Protein AF-A0A2M7MR92-F1 (afdb_monomer)

Mean predicted aligned error: 10.58 Å

Sequence (348 aa):
MATLPLEQVRLDYLFRGSDASTADLDLYHAVLEFRLEQAAPDQVNLGHAGVLAGKDAHATPARQGCALSGAATLSLEQVLADIRQLPSLPAVVGELVKTLNNEFADIGQIAKGIAKDQSLAARALRVANSPFYGIQHEVASIHEAIVILGFRAVGSLVMAASVMGYFPLPVGIAFDLTRFWRHGIGTALCARALARASGGDAETAFTVGLLHDIGVLLLATTRPTHYAKVLAWRAANDCLLVEAEQAVLGFDHAQAGEALASRWGFPAGIARAVALHHAPGGGGDMVAVAHVANILAHALDLAGDPRARVPPLDMETWRRLGLDRATLKALLAGIEQEHENYCALLAR

Secondary structure (DSSP, 8-state):
--PPPGGG--GGGTTTTS-TTT--HHHHHHHHHHHHHHS-GGG---TTSS--S---------------TTSPPPPHHHHHHHHTTS-PPPHHHHHHHHHHH-TT--HHHHHHHHHH-HHHHHHHHHHHTSGGG--SS----HHHHHHHH-HHHHHHHHHHHHHHHH--PPTT----HHHHHHHHHHHHHHHHHHHHHTTS-HHHHHHHHHHTTHHHHHHHHH-HHHHHHHHHHHHHHT--HHHHHHHHHSS-HHHHHHHHHHHTT--HHHHHHHHHTT--TT--HHHHHHHHHHHHHHHTTTT--TT--PPPP-HHHHHHH---HHHHHHHHHHHHHHHHHHHHHH--

Structure (mmCIF, N/CA/C/O backbone):
data_AF-A0A2M7MR92-F1
#
_entry.id   AF-A0A2M7MR92-F1
#
loop_
_atom_site.group_PDB
_atom_site.id
_atom_site.type_symbol
_atom_site.label_atom_id
_atom_site.label_alt_id
_atom_site.label_comp_id
_atom_site.label_asym_id
_atom_site.label_entity_id
_atom_site.label_seq_id
_atom_site.pdbx_PDB_ins_code
_atom_site.Cartn_x
_atom_site.Cartn_y
_atom_site.Cartn_z
_atom_site.occupancy
_atom_site.B_iso_or_equiv
_atom_site.auth_seq_id
_atom_site.auth_comp_id
_atom_site.auth_asym_id
_atom_site.auth_atom_id
_atom_site.pdbx_PDB_model_num
ATOM 1 N N . MET A 1 1 ? -2.405 26.656 -3.063 1.00 28.75 1 MET A N 1
ATOM 2 C CA . MET A 1 1 ? -2.601 25.290 -3.586 1.00 28.75 1 MET A CA 1
ATOM 3 C C . MET A 1 1 ? -2.462 25.390 -5.090 1.00 28.75 1 MET A C 1
ATOM 5 O O . MET A 1 1 ? -3.200 26.162 -5.682 1.00 28.75 1 MET A O 1
ATOM 9 N N . ALA A 1 2 ? -1.438 24.772 -5.677 1.00 26.05 2 ALA A N 1
ATOM 10 C CA . ALA A 1 2 ? -1.252 24.794 -7.124 1.00 26.05 2 ALA A CA 1
ATOM 11 C C . ALA A 1 2 ? -2.242 23.797 -7.736 1.00 26.05 2 ALA A C 1
ATOM 13 O O . ALA A 1 2 ? -2.095 22.596 -7.536 1.00 26.05 2 ALA A O 1
ATOM 14 N N . THR A 1 3 ? -3.280 24.295 -8.402 1.00 33.88 3 THR A N 1
ATOM 15 C CA . THR A 1 3 ? -4.195 23.478 -9.202 1.00 33.88 3 THR A CA 1
ATOM 16 C C . THR A 1 3 ? -3.435 22.977 -10.428 1.00 33.88 3 THR A C 1
ATOM 18 O O . THR A 1 3 ? -2.878 23.775 -11.185 1.00 33.88 3 THR A O 1
ATOM 21 N N . LEU A 1 4 ? -3.348 21.655 -10.585 1.00 32.62 4 LEU A N 1
ATOM 22 C CA . LEU A 1 4 ? -2.805 21.042 -11.796 1.00 32.62 4 LEU A CA 1
ATOM 23 C C . LEU A 1 4 ? -3.795 21.314 -12.946 1.00 32.62 4 LEU A C 1
ATOM 25 O O . LEU A 1 4 ? -4.993 21.083 -12.765 1.00 32.62 4 LEU A O 1
ATOM 29 N N . PRO A 1 5 ? -3.345 21.824 -14.105 1.00 35.66 5 PRO A N 1
ATOM 30 C CA . PRO A 1 5 ? -4.230 22.083 -15.234 1.00 35.66 5 PRO A CA 1
ATOM 31 C C . PRO A 1 5 ? -4.848 20.776 -15.754 1.00 35.66 5 PRO A C 1
ATOM 33 O O . PRO A 1 5 ? -4.175 19.748 -15.827 1.00 35.66 5 PRO A O 1
ATOM 36 N N . LEU A 1 6 ? -6.122 20.824 -16.159 1.00 36.97 6 LEU A N 1
ATOM 37 C CA . LEU A 1 6 ? -6.906 19.678 -16.657 1.00 36.97 6 LEU A CA 1
ATOM 38 C C . LEU A 1 6 ? -6.255 18.911 -17.818 1.00 36.97 6 LEU A C 1
ATOM 40 O O . LEU A 1 6 ? -6.512 17.722 -17.976 1.00 36.97 6 LEU A O 1
ATOM 44 N N . GLU A 1 7 ? -5.372 19.554 -18.585 1.00 38.56 7 GLU A N 1
ATOM 45 C CA . GLU A 1 7 ? -4.572 18.919 -19.643 1.00 38.56 7 GLU A CA 1
ATOM 46 C C . GLU A 1 7 ? -3.587 17.848 -19.110 1.00 38.56 7 GLU A C 1
ATOM 48 O O . GLU A 1 7 ? -2.974 17.129 -19.895 1.00 38.56 7 GLU A O 1
ATOM 53 N N . GLN A 1 8 ? -3.423 17.713 -17.786 1.00 41.31 8 GLN A N 1
ATOM 54 C CA . GLN A 1 8 ? -2.547 16.721 -17.148 1.00 41.31 8 GLN A CA 1
ATOM 55 C C . GLN A 1 8 ? -3.269 15.497 -16.578 1.00 41.31 8 GLN A C 1
ATOM 57 O O . GLN A 1 8 ? -2.591 14.551 -16.165 1.00 41.31 8 GLN A O 1
ATOM 62 N N . VAL A 1 9 ? -4.606 15.459 -16.558 1.00 44.69 9 VAL A N 1
ATOM 63 C CA . VAL A 1 9 ? -5.296 14.247 -16.103 1.00 44.69 9 VAL A CA 1
ATOM 64 C C . VAL A 1 9 ? -5.145 13.193 -17.196 1.00 44.69 9 VAL A C 1
ATOM 66 O O . VAL A 1 9 ? -5.793 13.267 -18.234 1.00 44.69 9 VAL A O 1
ATOM 69 N N . ARG A 1 10 ? -4.264 12.209 -16.974 1.00 54.38 10 ARG A N 1
ATOM 70 C CA . ARG A 1 10 ? -3.909 11.135 -17.927 1.00 54.38 10 ARG A CA 1
ATOM 71 C C . ARG A 1 10 ? -5.026 10.101 -18.124 1.00 54.38 10 ARG A C 1
ATOM 73 O O . ARG A 1 10 ? -4.761 8.903 -18.233 1.00 54.38 10 ARG A O 1
ATOM 80 N N . LEU A 1 11 ? -6.277 10.555 -18.155 1.00 49.88 11 LEU A N 1
ATOM 81 C CA . LEU A 1 11 ? -7.468 9.724 -18.314 1.00 49.88 11 LEU A CA 1
ATOM 82 C C . LEU A 1 11 ? -7.527 9.082 -19.699 1.00 49.88 11 LEU A C 1
ATOM 84 O O . LEU A 1 11 ? -8.130 8.024 -19.840 1.00 49.88 11 LEU A O 1
ATOM 88 N N . ASP A 1 12 ? -6.831 9.650 -20.686 1.00 46.28 12 ASP A N 1
ATOM 89 C CA . ASP A 1 12 ? -6.656 9.098 -22.035 1.00 46.28 12 ASP A CA 1
ATOM 90 C C . ASP A 1 12 ? -6.104 7.656 -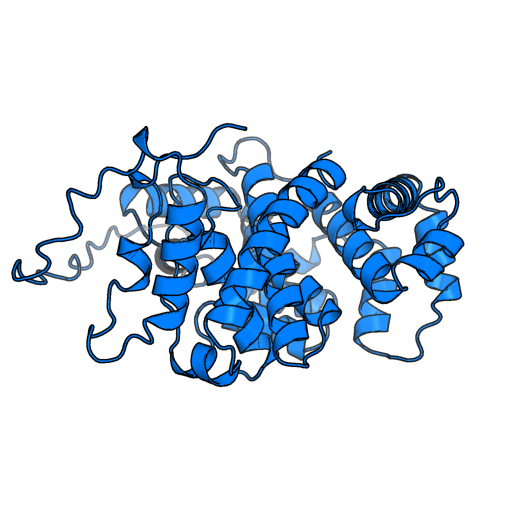22.012 1.00 46.28 12 ASP A C 1
ATOM 92 O O . ASP A 1 12 ? -6.263 6.903 -22.974 1.00 46.28 12 ASP A O 1
ATOM 96 N N . TYR A 1 13 ? -5.445 7.263 -20.913 1.00 47.06 13 TYR A N 1
ATOM 97 C CA . TYR A 1 13 ? -4.852 5.940 -20.722 1.00 47.06 13 TYR A CA 1
ATOM 98 C C . TYR A 1 13 ? -5.744 4.939 -19.983 1.00 47.06 13 TYR A C 1
ATOM 100 O O . TYR A 1 13 ? -5.454 3.749 -20.081 1.00 47.06 13 TYR A O 1
ATOM 108 N N . LEU A 1 14 ? -6.834 5.368 -19.325 1.00 49.31 14 LEU A N 1
ATOM 109 C CA . LEU A 1 14 ? -7.770 4.456 -18.638 1.00 49.31 14 LEU A CA 1
ATOM 110 C C . LEU A 1 14 ? -8.327 3.369 -19.577 1.00 49.31 14 LEU A C 1
ATOM 112 O O . LEU A 1 14 ? -8.723 2.308 -19.104 1.00 49.31 14 LEU A O 1
ATOM 116 N N . PHE A 1 15 ? -8.319 3.610 -20.896 1.00 46.44 15 PHE A N 1
ATOM 117 C CA . PHE A 1 15 ? -8.944 2.739 -21.894 1.00 46.44 15 PHE A CA 1
ATOM 118 C C . PHE A 1 15 ? -8.078 2.401 -23.116 1.00 46.44 15 PHE A C 1
ATOM 120 O O . PHE A 1 15 ? -8.618 2.017 -24.157 1.00 46.44 15 PHE A O 1
ATOM 127 N N . ARG A 1 16 ? -6.739 2.484 -23.051 1.00 43.19 16 ARG A N 1
ATOM 128 C CA . ARG A 1 16 ? -5.925 1.887 -24.131 1.00 43.19 16 ARG A CA 1
ATOM 129 C C . ARG A 1 16 ? -6.088 0.359 -24.108 1.00 43.19 16 ARG A C 1
ATOM 131 O O . ARG A 1 16 ? -5.345 -0.327 -23.420 1.00 43.19 16 ARG A O 1
ATOM 138 N N . GLY A 1 17 ? -7.048 -0.160 -24.879 1.00 40.66 17 GLY A N 1
ATOM 139 C CA . GLY A 1 17 ? -7.258 -1.596 -25.110 1.00 40.66 17 GLY A CA 1
ATOM 140 C C . GLY A 1 17 ? -8.649 -2.147 -24.774 1.00 40.66 17 GLY A C 1
ATOM 141 O O . GLY A 1 17 ? -8.888 -3.322 -25.033 1.00 40.66 17 GLY A O 1
ATOM 142 N N . SER A 1 18 ? -9.571 -1.343 -24.239 1.00 39.84 18 SER A N 1
ATOM 143 C CA . SER A 1 18 ? -10.965 -1.757 -24.012 1.00 39.84 18 SER A CA 1
ATOM 144 C C . SER A 1 18 ? -11.869 -1.239 -25.128 1.00 39.84 18 SER A C 1
ATOM 146 O O . SER A 1 18 ? -11.870 -0.037 -25.403 1.00 39.84 18 SER A O 1
ATOM 148 N N . ASP A 1 19 ? -12.678 -2.107 -25.737 1.00 38.25 19 ASP A N 1
ATOM 149 C CA . ASP A 1 19 ? -13.728 -1.667 -26.656 1.00 38.25 19 ASP A CA 1
ATOM 150 C C . ASP A 1 19 ? -14.646 -0.662 -25.943 1.00 38.25 19 ASP A C 1
ATOM 152 O O . ASP A 1 19 ? -15.250 -0.971 -24.910 1.00 38.25 19 ASP A O 1
ATOM 156 N N . ALA A 1 20 ? -14.769 0.543 -26.507 1.00 38.16 20 ALA A N 1
ATOM 157 C CA . ALA A 1 20 ? -15.550 1.658 -25.960 1.00 38.16 20 ALA A CA 1
ATOM 158 C C . ALA A 1 20 ? -17.040 1.323 -25.722 1.00 38.16 20 ALA A C 1
ATOM 160 O O . ALA A 1 20 ? -17.738 2.064 -25.039 1.00 38.16 20 ALA A O 1
ATOM 161 N N . SER A 1 21 ? -17.531 0.194 -26.243 1.00 40.31 21 SER A N 1
ATOM 162 C CA . SER A 1 21 ? -18.875 -0.340 -26.000 1.00 40.31 21 SER A CA 1
ATOM 163 C C . SER A 1 21 ? -19.021 -1.144 -24.697 1.00 40.31 21 SER A C 1
ATOM 165 O O . SER A 1 21 ? -20.121 -1.602 -24.399 1.00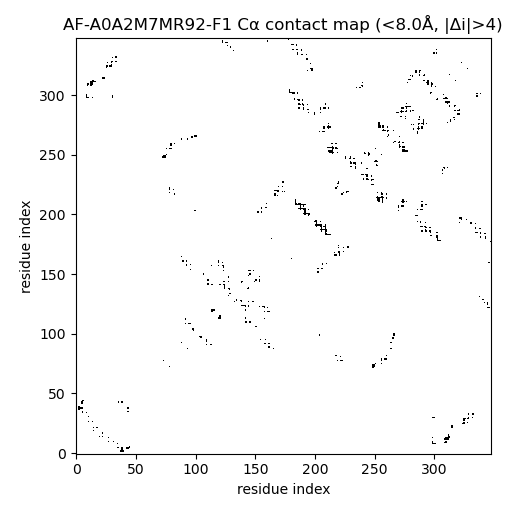 40.31 21 SER A O 1
ATOM 167 N N . THR A 1 22 ? -17.935 -1.363 -23.943 1.00 41.09 22 THR A N 1
ATOM 168 C CA . THR A 1 22 ? -17.907 -2.192 -22.714 1.00 41.09 22 THR A CA 1
ATOM 169 C C . THR A 1 22 ? -17.346 -1.484 -21.479 1.00 41.09 22 THR A C 1
ATOM 171 O O . THR A 1 22 ? -17.416 -2.041 -20.378 1.00 41.09 22 THR A O 1
ATOM 174 N N . ALA A 1 23 ? -16.827 -0.265 -21.649 1.00 48.56 23 ALA A N 1
ATOM 175 C CA . ALA A 1 23 ? -16.376 0.582 -20.557 1.00 48.56 23 ALA A CA 1
ATOM 176 C C . ALA A 1 23 ? -17.569 0.950 -19.669 1.00 48.56 23 ALA A C 1
ATOM 178 O O . ALA A 1 23 ? -18.543 1.543 -20.132 1.00 48.56 23 ALA A O 1
ATOM 179 N N . ASP A 1 24 ? -17.493 0.601 -18.388 1.00 55.06 24 ASP A N 1
ATOM 180 C CA . ASP A 1 24 ? -18.367 1.214 -17.397 1.00 55.06 24 ASP A CA 1
ATOM 181 C C . ASP A 1 24 ? -17.860 2.643 -17.209 1.00 55.06 24 ASP A C 1
ATOM 183 O O . ASP A 1 24 ? -16.836 2.897 -16.568 1.00 55.06 24 ASP A O 1
ATOM 187 N N . LEU A 1 25 ? -18.522 3.568 -17.899 1.00 60.81 25 LEU A N 1
ATOM 188 C CA . LEU A 1 25 ? -18.154 4.976 -17.943 1.00 60.81 25 LEU A CA 1
ATOM 189 C C . LEU A 1 25 ? -18.276 5.645 -16.564 1.00 60.81 25 LEU A C 1
ATOM 191 O O . LEU A 1 25 ? -17.838 6.781 -16.419 1.00 60.81 25 LEU A O 1
ATOM 195 N N . ASP A 1 26 ? -18.827 4.972 -15.551 1.00 64.19 26 ASP A N 1
ATOM 196 C CA . ASP A 1 26 ? -19.055 5.540 -14.224 1.00 64.19 26 ASP A CA 1
ATOM 197 C C . ASP A 1 26 ? -17.765 5.873 -13.466 1.00 64.19 26 ASP A C 1
ATOM 199 O O . ASP A 1 26 ? -17.672 6.973 -12.920 1.00 64.19 26 ASP A O 1
ATOM 203 N N . LEU A 1 27 ? -16.742 5.005 -13.480 1.00 67.38 27 LEU A N 1
ATOM 204 C CA . LEU A 1 27 ? -15.440 5.317 -12.861 1.00 67.38 27 LEU A CA 1
ATOM 205 C C . LEU A 1 27 ? -14.778 6.504 -13.572 1.00 67.38 27 LEU A C 1
ATOM 207 O O . LEU A 1 27 ? -14.326 7.451 -12.930 1.00 67.38 27 LEU A O 1
ATOM 211 N N . TYR A 1 28 ? -14.756 6.462 -14.907 1.00 66.56 28 TYR A N 1
ATOM 212 C CA . TYR A 1 28 ? -14.179 7.519 -15.735 1.00 66.56 28 TYR A CA 1
ATOM 213 C C . TYR A 1 28 ? -14.885 8.851 -15.509 1.00 66.56 28 TYR A C 1
ATOM 215 O O . TYR A 1 28 ? -14.231 9.847 -15.222 1.00 66.56 28 TYR A O 1
ATOM 223 N N . HIS A 1 29 ? -16.214 8.874 -15.605 1.00 66.38 29 HIS A N 1
ATOM 224 C CA . HIS A 1 29 ? -16.983 10.089 -15.417 1.00 66.38 29 HIS A CA 1
ATOM 225 C C . HIS A 1 29 ? -16.884 10.603 -13.987 1.00 66.38 29 HIS A C 1
ATOM 227 O O . HIS A 1 29 ? -16.797 11.812 -13.822 1.00 66.38 29 HIS A O 1
ATOM 233 N N . ALA A 1 30 ? -16.840 9.739 -12.969 1.00 69.81 30 ALA A N 1
ATOM 234 C CA . ALA A 1 30 ? -16.639 10.194 -11.597 1.00 69.81 30 ALA A CA 1
ATOM 235 C C . ALA A 1 30 ? -15.287 10.894 -11.432 1.00 69.81 30 ALA A C 1
ATOM 237 O O . ALA A 1 30 ? -15.240 11.989 -10.880 1.00 69.81 30 ALA A O 1
ATOM 238 N N . VAL A 1 31 ? -14.199 10.293 -11.930 1.00 70.88 31 VAL A N 1
ATOM 239 C CA . VAL A 1 31 ? -12.853 10.880 -11.834 1.00 70.88 31 VAL A CA 1
ATOM 240 C C . VAL A 1 31 ? -12.745 12.142 -12.693 1.00 70.88 31 VAL A C 1
ATOM 242 O O . VAL A 1 31 ? -12.213 13.149 -12.230 1.00 70.88 31 VAL A O 1
ATOM 245 N N . LEU A 1 32 ? -13.275 12.120 -13.918 1.00 68.00 32 LEU A N 1
ATOM 246 C CA . LEU A 1 32 ? -13.275 13.268 -14.822 1.00 68.00 32 LEU A CA 1
ATOM 247 C C . LEU A 1 32 ? -14.085 14.431 -14.245 1.00 68.00 32 LEU A C 1
ATOM 249 O O . LEU A 1 32 ? -13.582 15.546 -14.200 1.00 68.00 32 LEU A O 1
ATOM 253 N N . GLU A 1 33 ? -15.317 14.196 -13.794 1.00 69.50 33 GLU A N 1
ATOM 254 C CA . GLU A 1 33 ? -16.142 15.241 -13.182 1.00 69.50 33 GLU A CA 1
ATOM 255 C C . GLU A 1 33 ? -15.510 15.790 -11.922 1.00 69.50 33 GLU A C 1
ATOM 257 O O . GLU A 1 33 ? -15.460 17.002 -11.752 1.00 69.50 33 GLU A O 1
ATOM 262 N N . PHE A 1 34 ? -14.996 14.910 -11.064 1.00 75.00 34 PHE A N 1
ATOM 263 C CA . PHE A 1 34 ? -14.279 15.328 -9.874 1.00 75.00 34 PHE A CA 1
ATOM 264 C C . PHE A 1 34 ? -13.115 16.260 -10.237 1.00 75.00 34 PHE A C 1
ATOM 266 O O . PHE A 1 34 ? -12.964 17.323 -9.644 1.00 75.00 34 PHE A O 1
ATOM 273 N N . ARG A 1 35 ? -12.337 15.928 -11.273 1.00 70.88 35 ARG A N 1
ATOM 274 C CA . ARG A 1 35 ? -11.244 16.779 -11.763 1.00 70.88 35 ARG A CA 1
ATOM 275 C C . ARG A 1 35 ? -11.726 18.090 -12.378 1.00 70.88 35 ARG A C 1
ATOM 277 O O . ARG A 1 35 ? -11.119 19.125 -12.121 1.00 70.88 35 ARG A O 1
ATOM 284 N N . LEU A 1 36 ? -12.802 18.058 -13.162 1.00 65.38 36 LEU A N 1
ATOM 285 C CA . LEU A 1 36 ? -13.406 19.248 -13.766 1.00 65.38 36 LEU A CA 1
ATOM 286 C C . LEU A 1 36 ? -13.932 20.218 -12.700 1.00 65.38 36 LEU A C 1
ATOM 288 O O . LEU A 1 36 ? -13.768 21.422 -12.851 1.00 65.38 36 LEU A O 1
ATOM 292 N N . GLU A 1 37 ? -14.513 19.711 -11.613 1.00 71.12 37 GLU A N 1
ATOM 293 C CA . GLU A 1 37 ? -15.014 20.528 -10.500 1.00 71.12 37 GLU A CA 1
ATOM 294 C C . GLU A 1 37 ? -13.903 21.179 -9.672 1.00 71.12 37 GLU A C 1
ATOM 296 O O . GLU A 1 37 ? -14.110 22.248 -9.103 1.00 71.12 37 GLU A O 1
ATOM 301 N N . GLN A 1 38 ? -12.728 20.551 -9.606 1.00 65.69 38 GLN A N 1
ATOM 302 C CA . GLN A 1 38 ? -11.558 21.091 -8.906 1.00 65.69 38 GLN A CA 1
ATOM 303 C C . GLN A 1 38 ? -10.747 22.077 -9.765 1.00 65.69 38 GLN A C 1
ATOM 305 O O . GLN A 1 38 ? -9.863 22.767 -9.251 1.00 65.69 38 GLN A O 1
ATOM 310 N N . ALA A 1 39 ? -11.016 22.155 -11.070 1.00 56.31 39 ALA A N 1
ATOM 311 C CA . ALA A 1 39 ? -10.322 23.065 -11.966 1.00 56.31 39 ALA A CA 1
ATOM 312 C C . ALA A 1 39 ? -10.909 24.482 -11.897 1.00 56.31 39 ALA A C 1
ATOM 314 O O . ALA A 1 39 ? -12.123 24.678 -11.940 1.00 56.31 39 ALA A O 1
ATOM 315 N N . ALA A 1 40 ? -10.041 25.497 -11.842 1.00 46.88 40 ALA A N 1
ATOM 316 C CA . ALA A 1 40 ? -10.469 26.883 -12.007 1.00 46.88 40 ALA A CA 1
ATOM 317 C C . ALA A 1 40 ? -11.099 27.076 -13.410 1.00 46.88 40 ALA A C 1
ATOM 319 O O . ALA A 1 40 ? -10.581 26.496 -14.371 1.00 46.88 40 ALA A O 1
ATOM 320 N N . PRO A 1 41 ? -12.176 27.877 -13.572 1.00 44.41 41 PRO A N 1
ATOM 321 C CA . PRO A 1 41 ? -12.907 28.036 -14.843 1.00 44.41 41 PRO A CA 1
ATOM 322 C C . PRO A 1 41 ? -12.025 28.417 -16.047 1.00 44.41 41 PRO A C 1
ATOM 324 O O . PRO A 1 41 ? -12.334 28.106 -17.192 1.00 44.41 41 PRO A O 1
ATOM 327 N N . ASP A 1 42 ? -10.914 29.082 -15.768 1.00 42.19 42 ASP A N 1
ATOM 328 C CA . ASP A 1 42 ? -9.896 29.615 -16.668 1.00 42.19 42 ASP A CA 1
ATOM 329 C C . ASP A 1 42 ? -8.782 28.608 -17.029 1.00 42.19 42 ASP A C 1
ATOM 331 O O . ASP A 1 42 ? -7.956 28.891 -17.895 1.00 42.19 42 ASP A O 1
ATOM 335 N N . GLN A 1 43 ? -8.787 27.408 -16.433 1.00 37.66 43 GLN A N 1
ATOM 336 C CA . GLN A 1 43 ? -7.886 26.291 -16.764 1.00 37.66 43 GLN A CA 1
ATOM 337 C C . GLN A 1 43 ? -8.583 25.128 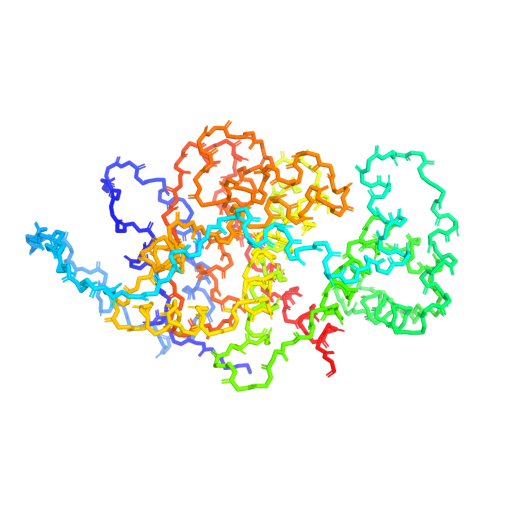-17.493 1.00 37.66 43 GLN A C 1
ATOM 339 O O . GLN A 1 43 ? -7.944 24.123 -17.811 1.00 37.66 43 GLN A O 1
ATOM 344 N N . VAL A 1 44 ? -9.884 25.253 -17.779 1.00 35.56 44 VAL A N 1
ATOM 345 C CA . VAL A 1 44 ? -10.665 24.247 -18.510 1.00 35.56 44 VAL A CA 1
ATOM 346 C C . VAL A 1 44 ? -10.583 24.518 -20.017 1.00 35.56 44 VAL A C 1
ATOM 348 O O . VAL A 1 44 ? -11.456 25.155 -20.604 1.00 35.56 44 VAL A O 1
ATOM 351 N N . ASN A 1 45 ? -9.542 24.017 -20.682 1.00 34.94 45 ASN A N 1
ATOM 352 C CA . ASN A 1 45 ? -9.525 23.959 -22.144 1.00 34.94 45 ASN A CA 1
ATOM 353 C C . ASN A 1 45 ? -10.250 22.684 -22.612 1.00 34.94 45 ASN A C 1
ATOM 355 O O . ASN A 1 45 ? -9.657 21.616 -22.716 1.00 34.94 45 ASN A O 1
ATOM 359 N N . LEU A 1 46 ? -11.557 22.782 -22.886 1.00 37.78 46 LEU A N 1
ATOM 360 C CA . LEU A 1 46 ? -12.372 21.670 -23.416 1.00 37.78 46 LEU A CA 1
ATOM 361 C C . LEU A 1 46 ? -12.042 21.307 -24.878 1.00 37.78 46 LEU A C 1
ATOM 363 O O . LEU A 1 46 ? -12.637 20.384 -25.446 1.00 37.78 46 LEU A O 1
ATOM 367 N N . GLY A 1 47 ? -11.111 22.019 -25.515 1.00 29.36 47 GLY A N 1
ATOM 368 C CA . GLY A 1 47 ? -10.641 21.702 -26.853 1.00 29.36 47 GLY A CA 1
ATOM 369 C C . GLY A 1 47 ? -9.765 20.457 -26.830 1.00 29.36 47 GLY A C 1
ATOM 370 O O . GLY A 1 47 ? -8.559 20.615 -26.775 1.00 29.36 47 GLY A O 1
ATOM 371 N N . HIS A 1 48 ? -10.392 19.275 -26.806 1.00 32.38 48 HIS A N 1
ATOM 372 C CA . HIS A 1 48 ? -9.980 17.958 -27.345 1.00 32.38 48 HIS A CA 1
ATOM 373 C C . HIS A 1 48 ? -10.957 16.831 -26.918 1.00 32.38 48 HIS A C 1
ATOM 375 O O . HIS A 1 48 ? -10.714 15.663 -27.206 1.00 32.38 48 HIS A O 1
ATOM 381 N N . ALA A 1 49 ? -12.128 17.146 -26.341 1.00 31.19 49 ALA A N 1
ATOM 382 C CA . ALA A 1 49 ? -13.211 16.171 -26.127 1.00 31.19 49 ALA A CA 1
ATOM 383 C C . ALA A 1 49 ? -13.930 15.729 -27.430 1.00 31.19 49 ALA A C 1
ATOM 385 O O . ALA A 1 49 ? -15.004 15.132 -27.390 1.00 31.19 49 ALA A O 1
ATOM 386 N N . GLY A 1 50 ? -13.357 16.019 -28.601 1.00 32.16 50 GLY A N 1
ATOM 387 C CA . GLY A 1 50 ? -13.912 15.680 -29.904 1.00 32.16 50 GLY A CA 1
ATOM 388 C C . GLY A 1 50 ? -12.852 15.070 -30.812 1.00 32.16 50 GLY A C 1
ATOM 389 O O . GLY A 1 50 ? -11.805 15.669 -31.033 1.00 32.16 50 GLY A O 1
ATOM 390 N N . VAL A 1 51 ? -13.208 13.925 -31.401 1.00 31.19 51 VAL A N 1
ATOM 391 C CA . VAL A 1 51 ? -12.483 13.137 -32.415 1.00 31.19 51 VAL A CA 1
ATOM 392 C C . VAL A 1 51 ? -11.517 12.078 -31.860 1.00 31.19 51 VAL A C 1
ATOM 394 O O . VAL A 1 51 ? -10.305 12.145 -32.024 1.00 31.19 51 VAL A O 1
ATOM 397 N N . LEU A 1 52 ? -12.096 10.994 -31.336 1.00 31.09 52 LEU A N 1
ATOM 398 C CA . LEU A 1 52 ? -11.554 9.642 -31.524 1.00 31.09 52 LEU A CA 1
ATOM 399 C C . LEU A 1 52 ? -12.464 8.878 -32.493 1.00 31.09 52 LEU A C 1
ATOM 401 O O . LEU A 1 52 ? -13.133 7.913 -32.144 1.00 31.09 52 LEU A O 1
ATOM 405 N N . ALA A 1 53 ? -12.511 9.356 -33.733 1.00 29.48 53 ALA A N 1
ATOM 406 C CA . ALA A 1 53 ? -12.975 8.572 -34.865 1.00 29.48 53 ALA A CA 1
ATOM 407 C C . ALA A 1 53 ? -11.832 8.532 -35.881 1.00 29.48 53 ALA A C 1
ATOM 409 O O . ALA A 1 53 ? -11.523 9.539 -36.511 1.00 29.48 53 ALA A O 1
ATOM 410 N N . GLY A 1 54 ? -11.202 7.364 -36.000 1.00 33.88 54 GLY A N 1
ATOM 411 C CA . GLY A 1 54 ? -10.274 7.042 -37.079 1.00 33.88 54 GLY A CA 1
ATOM 412 C C . GLY A 1 54 ? -8.876 7.640 -36.936 1.00 33.88 54 GLY A C 1
ATOM 413 O O . GLY A 1 54 ? -8.607 8.740 -37.406 1.00 33.88 54 GLY A O 1
ATOM 414 N N . LYS A 1 55 ? -7.959 6.844 -36.384 1.00 28.75 55 LYS A N 1
ATOM 415 C CA . LYS A 1 55 ? -6.618 6.651 -36.949 1.00 28.75 55 LYS A CA 1
ATOM 416 C C . LYS A 1 55 ? -6.084 5.324 -36.431 1.00 28.75 55 LYS A C 1
ATOM 418 O O . LYS A 1 55 ? -5.770 5.181 -35.256 1.00 28.75 55 LYS A O 1
ATOM 423 N N . ASP A 1 56 ? -6.135 4.369 -37.344 1.00 27.45 56 ASP A N 1
ATOM 424 C CA . ASP A 1 56 ? -5.593 3.019 -37.349 1.00 27.45 56 ASP A CA 1
ATOM 425 C C . ASP A 1 56 ? -4.743 2.629 -36.137 1.00 27.45 56 ASP A C 1
ATOM 427 O O . ASP A 1 56 ? -3.655 3.155 -35.891 1.00 27.45 56 ASP A O 1
ATOM 431 N N . ALA A 1 57 ? -5.241 1.612 -35.433 1.00 33.81 57 ALA A N 1
ATOM 432 C CA . ALA A 1 57 ? -4.466 0.753 -34.559 1.00 33.81 57 ALA A CA 1
ATOM 433 C C . ALA A 1 57 ? -3.358 0.076 -35.381 1.00 33.81 57 ALA A C 1
ATOM 435 O O . ALA A 1 57 ? -3.505 -1.046 -35.866 1.00 33.81 57 ALA A O 1
ATOM 436 N N . HIS A 1 58 ? -2.240 0.771 -35.571 1.00 29.80 58 HIS A N 1
ATOM 437 C CA . HIS A 1 58 ? -1.061 0.193 -36.185 1.00 29.80 58 HIS A CA 1
ATOM 438 C C . HIS A 1 58 ? -0.065 -0.256 -35.122 1.00 29.80 58 HIS A C 1
ATOM 440 O O . HIS A 1 58 ? 0.634 0.540 -34.507 1.00 29.80 58 HIS A O 1
ATOM 446 N N . ALA A 1 59 ? -0.014 -1.585 -35.020 1.00 27.05 59 ALA A N 1
ATOM 447 C CA . ALA A 1 59 ? 1.116 -2.416 -34.644 1.00 27.05 59 ALA A CA 1
ATOM 448 C C . ALA A 1 59 ? 1.645 -2.269 -33.211 1.00 27.05 59 ALA A C 1
ATOM 450 O O . ALA A 1 59 ? 2.327 -1.317 -32.844 1.00 27.05 59 ALA A O 1
ATOM 451 N N . THR A 1 60 ? 1.462 -3.351 -32.450 1.00 29.06 60 THR A N 1
ATOM 452 C CA . THR A 1 60 ? 2.454 -3.828 -31.483 1.00 29.06 60 THR A CA 1
ATOM 453 C C . THR A 1 60 ? 3.850 -3.586 -32.068 1.00 29.06 60 THR A C 1
ATOM 455 O O . THR A 1 60 ? 4.114 -4.097 -33.165 1.00 29.06 60 THR A O 1
ATOM 458 N N . PRO A 1 61 ? 4.746 -2.816 -31.423 1.00 30.14 61 PRO A N 1
ATOM 459 C CA . PRO A 1 61 ? 6.102 -2.723 -31.923 1.00 30.14 61 PRO A CA 1
ATOM 460 C C . PRO A 1 61 ? 6.657 -4.145 -31.932 1.00 30.14 61 PRO A C 1
ATOM 462 O O . PRO A 1 61 ? 6.626 -4.859 -30.926 1.00 30.14 61 PRO A O 1
ATOM 465 N N . ALA A 1 62 ? 7.066 -4.584 -33.123 1.00 29.58 62 ALA A N 1
ATOM 466 C CA . ALA A 1 62 ? 7.726 -5.856 -33.322 1.00 29.58 62 ALA A CA 1
ATOM 467 C C . ALA A 1 62 ? 8.811 -6.007 -32.255 1.00 29.58 62 ALA A C 1
ATOM 469 O O . ALA A 1 62 ? 9.537 -5.049 -31.985 1.00 29.58 62 ALA A O 1
ATOM 470 N N . ARG A 1 63 ? 8.904 -7.206 -31.669 1.00 38.69 63 ARG A N 1
ATOM 471 C CA . ARG A 1 63 ? 9.983 -7.629 -30.773 1.00 38.69 63 ARG A CA 1
ATOM 472 C C . ARG A 1 63 ? 11.329 -7.266 -31.407 1.00 38.69 63 ARG A C 1
ATOM 474 O O . ARG A 1 63 ? 11.900 -8.061 -32.149 1.00 38.69 63 ARG A O 1
ATOM 481 N N . GLN A 1 64 ? 11.845 -6.073 -31.135 1.00 35.66 64 GLN A N 1
ATOM 482 C CA . GLN A 1 64 ? 13.236 -5.769 -31.394 1.00 35.66 64 GLN A CA 1
ATOM 483 C C . GLN A 1 64 ? 13.992 -6.471 -30.283 1.00 35.66 64 GLN A C 1
ATOM 485 O O . GLN A 1 64 ? 14.080 -5.995 -29.154 1.00 35.66 64 GLN A O 1
ATOM 490 N N . GLY A 1 65 ? 14.460 -7.674 -30.613 1.00 35.41 65 GLY A N 1
ATOM 491 C CA . GLY A 1 65 ? 15.416 -8.410 -29.815 1.00 35.41 65 GLY A CA 1
ATOM 492 C C . GLY A 1 65 ? 16.687 -7.586 -29.682 1.00 35.41 65 GLY A C 1
ATOM 493 O O . GLY A 1 65 ? 17.638 -7.773 -30.432 1.00 35.41 65 GLY A O 1
ATOM 494 N N . CYS A 1 66 ? 16.717 -6.690 -28.700 1.00 34.84 66 CYS A N 1
ATOM 495 C CA . CYS A 1 66 ? 17.962 -6.338 -28.053 1.00 34.84 66 CYS A CA 1
ATOM 496 C C . CYS A 1 66 ? 18.344 -7.573 -27.239 1.00 34.84 66 CYS A C 1
ATOM 498 O O . CYS A 1 66 ? 17.917 -7.751 -26.099 1.00 34.84 66 CYS A O 1
ATOM 500 N N . ALA A 1 67 ? 19.061 -8.497 -27.878 1.00 33.81 67 ALA A N 1
ATOM 501 C CA . ALA A 1 67 ? 19.692 -9.590 -27.172 1.00 33.81 67 ALA A CA 1
ATOM 502 C C . ALA A 1 67 ? 20.658 -8.963 -26.163 1.00 33.81 67 ALA A C 1
ATOM 504 O O . ALA A 1 67 ? 21.762 -8.549 -26.519 1.00 33.81 67 ALA A O 1
ATOM 505 N N . LEU A 1 68 ? 20.243 -8.893 -24.896 1.00 43.72 68 LEU A N 1
ATOM 506 C CA . LEU A 1 68 ? 21.142 -8.729 -23.759 1.00 43.72 68 LEU A CA 1
ATOM 507 C C . LEU A 1 68 ? 21.969 -10.019 -23.645 1.00 43.72 68 LEU A C 1
ATOM 509 O O . LEU A 1 68 ? 21.786 -10.843 -22.756 1.00 43.72 68 LEU A O 1
ATOM 513 N N . SER A 1 69 ? 22.848 -10.226 -24.622 1.00 36.53 69 SER A N 1
ATOM 514 C CA . SER A 1 69 ? 23.791 -11.327 -24.684 1.00 36.53 69 SER A CA 1
ATOM 515 C C . SER A 1 69 ? 24.836 -11.121 -23.590 1.00 36.53 69 SER A C 1
ATOM 517 O O . SER A 1 69 ? 25.717 -10.275 -23.730 1.00 36.53 69 SER A O 1
ATOM 519 N N . GLY A 1 70 ? 24.740 -11.903 -22.511 1.00 37.03 70 GLY A N 1
ATOM 520 C CA . GLY A 1 70 ? 25.873 -12.183 -21.621 1.00 37.03 70 GLY A CA 1
ATOM 521 C C . GLY A 1 70 ? 25.678 -11.953 -20.120 1.00 37.03 70 GLY A C 1
ATOM 522 O O . GLY A 1 70 ? 26.589 -12.273 -19.363 1.00 37.03 70 GLY A O 1
ATOM 523 N N . ALA A 1 71 ? 24.535 -11.445 -19.650 1.00 47.19 71 ALA A N 1
ATOM 524 C CA . ALA A 1 71 ? 24.249 -11.384 -18.212 1.00 47.19 71 ALA A CA 1
ATOM 525 C C . ALA A 1 71 ? 23.403 -12.595 -17.804 1.00 47.19 71 ALA A C 1
ATOM 527 O O . ALA A 1 71 ? 22.401 -12.879 -18.456 1.00 47.19 71 ALA A O 1
ATOM 528 N N . ALA A 1 72 ? 23.799 -13.310 -16.745 1.00 55.22 72 ALA A N 1
ATOM 529 C CA . ALA A 1 72 ? 22.970 -14.363 -16.163 1.00 55.22 72 ALA A CA 1
ATOM 530 C C . ALA A 1 72 ? 21.560 -13.810 -15.900 1.00 55.22 72 ALA A C 1
ATOM 532 O O . ALA A 1 72 ? 21.421 -12.783 -15.234 1.00 55.22 72 ALA A O 1
ATOM 533 N N . THR A 1 73 ? 20.537 -14.453 -16.464 1.00 64.38 73 THR A N 1
ATOM 534 C CA . THR A 1 73 ? 19.137 -14.069 -16.270 1.00 64.38 73 THR A CA 1
ATOM 535 C C . THR A 1 73 ? 18.827 -14.114 -14.776 1.00 64.38 73 THR A C 1
ATOM 537 O O . THR A 1 73 ? 19.001 -15.157 -14.145 1.00 64.38 73 THR A O 1
ATOM 540 N N . LEU A 1 74 ? 18.428 -12.976 -14.204 1.00 78.06 74 LEU A N 1
ATOM 541 C CA . LEU A 1 74 ? 17.991 -12.908 -12.814 1.00 78.06 74 LEU A CA 1
ATOM 542 C C . LEU A 1 74 ? 16.726 -13.758 -12.679 1.00 78.06 74 LEU A C 1
ATOM 544 O O . LEU A 1 74 ? 15.754 -13.501 -13.381 1.00 78.06 74 LEU A O 1
ATOM 548 N N . SER A 1 75 ? 16.735 -14.758 -11.802 1.00 82.12 75 SER A N 1
ATOM 549 C CA . SER A 1 75 ? 15.538 -15.559 -11.530 1.00 82.12 75 SER A CA 1
ATOM 550 C C . SER A 1 75 ? 14.831 -15.068 -10.267 1.00 82.12 75 SER A C 1
ATOM 552 O O . SER A 1 75 ? 15.472 -14.527 -9.356 1.00 82.12 75 SER A O 1
ATOM 554 N N . LEU A 1 76 ? 13.513 -15.275 -10.182 1.00 78.88 76 LEU A N 1
ATOM 555 C CA . LEU A 1 76 ? 12.750 -14.941 -8.979 1.00 78.88 76 LEU A CA 1
ATOM 556 C C . LEU A 1 76 ? 13.337 -15.673 -7.766 1.00 78.88 76 LEU A C 1
ATOM 558 O O . LEU A 1 76 ? 13.549 -15.060 -6.726 1.00 78.88 76 LEU A O 1
ATOM 562 N N . GLU A 1 77 ? 13.724 -16.942 -7.911 1.00 79.62 77 GLU A N 1
ATOM 563 C CA . GLU A 1 77 ? 14.336 -17.739 -6.842 1.00 79.62 77 GLU A CA 1
ATOM 564 C C . GLU A 1 77 ? 15.618 -17.105 -6.288 1.00 79.62 77 GLU A C 1
ATOM 566 O O . GLU A 1 77 ? 15.870 -17.192 -5.085 1.00 79.62 77 GLU A O 1
ATOM 571 N N . GLN A 1 78 ? 16.418 -16.444 -7.132 1.00 80.19 78 GLN A N 1
ATOM 572 C CA . GLN A 1 78 ? 17.610 -15.718 -6.687 1.00 80.19 78 GLN A CA 1
ATOM 573 C C . GLN A 1 78 ? 17.240 -14.492 -5.847 1.00 80.19 78 GLN A C 1
ATOM 575 O O . GLN A 1 78 ? 17.882 -14.244 -4.828 1.00 80.19 78 GLN A O 1
ATOM 580 N N . VAL A 1 79 ? 16.185 -13.762 -6.222 1.00 77.00 79 VAL A N 1
ATOM 581 C CA . VAL A 1 79 ? 15.648 -12.669 -5.396 1.00 77.00 79 VAL A CA 1
ATOM 582 C C . VAL A 1 79 ? 15.135 -13.218 -4.064 1.00 77.00 79 VAL A C 1
ATOM 584 O O . VAL A 1 79 ? 15.474 -12.686 -3.009 1.00 77.00 79 VAL A O 1
ATOM 587 N N . LEU A 1 80 ? 14.392 -14.330 -4.084 1.00 76.00 80 LEU A N 1
ATOM 588 C CA . LEU A 1 80 ? 13.853 -14.961 -2.874 1.00 76.00 80 LEU A CA 1
ATOM 589 C C . LEU A 1 80 ? 14.945 -15.488 -1.938 1.00 76.00 80 LEU A C 1
ATOM 591 O O . LEU A 1 80 ? 14.800 -15.433 -0.714 1.00 76.00 80 LEU A O 1
ATOM 595 N N . ALA A 1 81 ? 16.048 -15.995 -2.490 1.00 76.31 81 ALA A N 1
ATOM 596 C CA . ALA A 1 81 ? 17.188 -16.435 -1.699 1.00 76.31 81 ALA A CA 1
ATOM 597 C C . ALA A 1 81 ? 17.795 -15.277 -0.894 1.00 76.31 81 ALA A C 1
ATOM 599 O O . ALA A 1 81 ? 18.139 -15.485 0.272 1.00 76.31 81 ALA A O 1
ATOM 600 N N . ASP A 1 82 ? 17.835 -14.076 -1.472 1.00 72.31 82 ASP A N 1
ATOM 601 C CA . ASP A 1 82 ? 18.370 -12.868 -0.841 1.00 72.31 82 ASP A CA 1
ATOM 602 C C . ASP A 1 82 ? 17.386 -12.202 0.124 1.00 72.31 82 ASP A C 1
ATOM 604 O O . ASP A 1 82 ? 17.821 -11.519 1.049 1.00 72.31 82 ASP A O 1
ATOM 608 N N . ILE A 1 83 ? 16.074 -12.465 0.017 1.00 70.44 83 ILE A N 1
ATOM 609 C CA . ILE A 1 83 ? 15.107 -12.061 1.058 1.00 70.44 83 ILE A CA 1
ATOM 610 C C . ILE A 1 83 ? 15.544 -12.608 2.428 1.00 70.44 83 ILE A C 1
ATOM 612 O O . ILE A 1 83 ? 15.320 -11.964 3.449 1.00 70.44 83 ILE A O 1
ATOM 616 N N . ARG A 1 84 ? 16.222 -13.765 2.482 1.00 64.50 84 ARG A N 1
ATOM 617 C CA . ARG A 1 84 ? 16.777 -14.303 3.741 1.00 64.50 84 ARG A CA 1
ATOM 618 C C . ARG A 1 84 ? 17.865 -13.427 4.360 1.00 64.50 84 ARG A C 1
ATOM 620 O O . ARG A 1 84 ? 18.119 -13.571 5.551 1.00 64.50 84 ARG A O 1
ATOM 627 N N . GLN A 1 85 ? 18.500 -12.572 3.566 1.00 66.75 85 GLN A N 1
ATOM 628 C CA . GLN A 1 85 ? 19.509 -11.615 4.012 1.00 66.75 85 GLN A CA 1
ATOM 629 C C . GLN A 1 85 ? 18.909 -10.256 4.375 1.00 66.75 85 GLN A C 1
ATOM 631 O O . GLN A 1 85 ? 19.604 -9.433 4.972 1.00 66.75 85 GLN A O 1
ATOM 636 N N . LEU A 1 86 ? 17.631 -10.008 4.054 1.00 67.12 86 LEU A N 1
ATOM 637 C CA . LEU A 1 86 ? 16.941 -8.858 4.619 1.00 67.12 86 LEU A CA 1
ATOM 638 C C . LEU A 1 86 ? 16.862 -9.025 6.141 1.00 67.12 86 LEU A C 1
ATOM 640 O O . LEU A 1 86 ? 16.772 -10.157 6.633 1.00 67.12 86 LEU A O 1
ATOM 644 N N . PRO A 1 87 ? 16.873 -7.918 6.904 1.00 62.03 87 PRO A N 1
ATOM 645 C CA . PRO A 1 87 ? 16.653 -7.997 8.337 1.00 62.03 87 PRO A CA 1
ATOM 646 C C . PRO A 1 87 ? 15.306 -8.692 8.643 1.00 62.03 87 PRO A C 1
ATOM 648 O O . PRO A 1 87 ? 14.502 -9.019 7.761 1.00 62.03 87 PRO A O 1
ATOM 651 N N . SER A 1 88 ? 15.019 -8.929 9.915 1.00 69.00 88 SER A N 1
ATOM 652 C CA . SER A 1 88 ? 13.640 -9.242 10.304 1.00 69.00 88 SER A CA 1
ATOM 653 C C . SER A 1 88 ? 12.840 -7.949 10.437 1.00 69.00 88 SER A C 1
ATOM 655 O O . SER A 1 88 ? 13.408 -6.917 10.799 1.00 69.00 88 SER A O 1
ATOM 657 N N . LEU A 1 89 ? 11.524 -8.010 10.190 1.00 74.62 89 LEU A N 1
ATOM 658 C CA . LEU A 1 89 ? 10.629 -6.895 10.506 1.00 74.62 89 LEU A CA 1
ATOM 659 C C . LEU A 1 89 ? 10.836 -6.446 11.963 1.00 74.62 89 LEU A C 1
ATOM 661 O O . LEU A 1 89 ? 11.070 -7.296 12.831 1.00 74.62 89 LEU A O 1
ATOM 665 N N . PRO A 1 90 ? 10.712 -5.139 12.264 1.00 77.44 90 PRO A N 1
ATOM 666 C CA . PRO A 1 90 ? 10.726 -4.669 13.642 1.00 77.44 90 PRO A CA 1
ATOM 667 C C . PRO A 1 90 ? 9.693 -5.432 14.477 1.00 77.44 90 PRO A C 1
ATOM 669 O O . PRO A 1 90 ? 8.586 -5.691 14.002 1.00 77.44 90 PRO A O 1
ATOM 672 N N . ALA A 1 91 ? 10.031 -5.769 15.725 1.00 80.81 91 ALA A N 1
ATOM 673 C CA . ALA A 1 91 ? 9.191 -6.620 16.574 1.00 80.81 91 ALA A CA 1
ATOM 674 C C . ALA A 1 91 ? 7.739 -6.114 16.676 1.00 80.81 91 ALA A C 1
ATOM 676 O O . ALA A 1 91 ? 6.807 -6.903 16.580 1.00 80.81 91 ALA A O 1
ATOM 677 N N . VAL A 1 92 ? 7.546 -4.793 16.775 1.00 79.69 92 VAL A N 1
ATOM 678 C CA . VAL A 1 92 ? 6.217 -4.157 16.797 1.00 79.69 92 VAL A CA 1
ATOM 679 C C . VAL A 1 92 ? 5.399 -4.429 15.529 1.00 79.69 92 VAL A C 1
ATOM 681 O O . VAL A 1 92 ? 4.199 -4.662 15.626 1.00 79.69 92 VAL A O 1
ATOM 684 N N . VAL A 1 93 ? 6.032 -4.477 14.352 1.00 80.62 93 VAL A N 1
ATOM 685 C CA . VAL A 1 93 ? 5.360 -4.831 13.091 1.00 80.62 93 VAL A CA 1
ATOM 686 C C . VAL A 1 93 ? 5.024 -6.312 13.074 1.00 80.62 93 VAL A C 1
ATOM 688 O O . VAL A 1 93 ? 3.921 -6.669 12.689 1.00 80.62 93 VAL A O 1
ATOM 691 N N . GLY A 1 94 ? 5.935 -7.171 13.535 1.00 83.56 94 GLY A N 1
ATOM 692 C CA . GLY A 1 94 ? 5.663 -8.603 13.664 1.00 83.56 94 GLY A CA 1
ATOM 693 C C . GLY A 1 94 ? 4.456 -8.887 14.564 1.00 83.56 94 GLY A C 1
ATOM 694 O O . GLY A 1 94 ? 3.600 -9.689 14.202 1.00 83.56 94 GLY A O 1
ATOM 695 N N . GLU A 1 95 ? 4.338 -8.196 15.702 1.00 81.25 95 GLU A N 1
ATOM 696 C CA . GLU A 1 95 ? 3.160 -8.301 16.574 1.00 81.25 95 GLU A CA 1
ATOM 697 C C . GLU A 1 95 ? 1.888 -7.747 15.914 1.00 81.25 95 GLU A C 1
ATOM 699 O O . GLU A 1 95 ? 0.826 -8.354 16.032 1.00 81.25 95 GLU A O 1
ATOM 704 N N . LEU A 1 96 ? 1.980 -6.646 15.159 1.00 82.44 96 LEU A N 1
ATOM 705 C CA . LEU A 1 96 ? 0.851 -6.131 14.377 1.00 82.44 96 LEU A CA 1
ATOM 706 C C . LEU A 1 96 ? 0.406 -7.110 13.281 1.00 82.44 96 LEU A C 1
ATOM 708 O O . LEU A 1 96 ? -0.783 -7.322 13.090 1.00 82.44 96 LEU A O 1
ATOM 712 N N . VAL A 1 97 ? 1.337 -7.772 12.597 1.00 82.75 97 VAL A N 1
ATOM 713 C CA . VAL A 1 97 ? 1.015 -8.803 11.599 1.00 82.75 97 VAL A CA 1
ATOM 714 C C . VAL A 1 97 ? 0.298 -9.995 12.243 1.00 82.75 97 VAL A C 1
ATOM 716 O O . VAL A 1 97 ? -0.593 -10.587 11.633 1.00 82.75 97 VAL A O 1
ATOM 719 N N . LYS A 1 98 ? 0.609 -10.337 13.500 1.00 82.00 98 LYS A N 1
ATOM 720 C CA . LYS A 1 98 ? -0.136 -11.376 14.229 1.00 82.00 98 LYS A CA 1
ATOM 721 C C . LYS A 1 98 ? -1.591 -10.985 14.487 1.00 82.00 98 LYS A C 1
ATOM 723 O O . LYS A 1 98 ? -2.429 -11.880 14.506 1.00 82.00 98 LYS A O 1
ATOM 728 N N . THR A 1 99 ? -1.913 -9.698 14.641 1.00 78.19 99 THR A N 1
ATOM 729 C CA . THR A 1 99 ? -3.314 -9.265 14.820 1.00 78.19 99 THR A CA 1
ATOM 730 C C . THR A 1 99 ? -4.125 -9.394 13.542 1.00 78.19 99 THR A C 1
ATOM 732 O O . THR A 1 99 ? -5.298 -9.745 13.599 1.00 78.19 99 THR A O 1
ATOM 735 N N . LEU A 1 100 ? -3.489 -9.215 12.381 1.00 75.75 100 LEU A N 1
ATOM 736 C CA . LEU A 1 100 ? -4.117 -9.480 11.083 1.00 75.75 100 LEU A CA 1
ATOM 737 C C . LEU A 1 100 ? -4.439 -10.970 10.890 1.00 75.75 100 LEU A C 1
ATOM 739 O O . LEU A 1 100 ? -5.318 -11.313 10.107 1.00 75.75 100 LEU A O 1
ATOM 743 N N . ASN A 1 101 ? -3.733 -11.855 11.600 1.00 73.44 101 ASN A N 1
ATOM 744 C CA . ASN A 1 101 ? -3.983 -13.296 11.601 1.00 73.44 101 ASN A CA 1
ATOM 745 C C . ASN A 1 101 ? -4.923 -13.754 12.736 1.00 73.44 101 ASN A C 1
ATOM 747 O O . ASN A 1 101 ? -5.356 -14.905 12.724 1.00 73.44 101 ASN A O 1
ATOM 751 N N . ASN A 1 102 ? -5.198 -12.915 13.744 1.00 73.19 102 ASN A N 1
ATOM 752 C CA . ASN A 1 102 ? -5.938 -13.310 14.943 1.00 73.19 102 ASN A CA 1
ATOM 753 C C . ASN A 1 102 ? -6.659 -12.124 15.608 1.00 73.19 102 ASN A C 1
ATOM 755 O O . ASN A 1 102 ? -6.025 -11.226 16.166 1.00 73.19 102 ASN A O 1
ATOM 759 N N . GLU A 1 103 ? -7.990 -12.192 15.649 1.00 60.09 103 GLU A N 1
ATOM 760 C CA . GLU A 1 103 ? -8.866 -11.186 16.267 1.00 60.09 103 GLU A CA 1
ATOM 761 C C . GLU A 1 103 ? -8.718 -11.084 17.800 1.00 60.09 103 GLU A C 1
ATOM 763 O O . GLU A 1 103 ? -9.112 -10.079 18.388 1.00 60.09 103 GLU A O 1
ATOM 768 N N . PHE A 1 104 ? -8.102 -12.077 18.456 1.00 61.78 104 PHE A N 1
ATOM 769 C CA . PHE A 1 104 ? -7.858 -12.101 19.906 1.00 61.78 104 PHE A CA 1
ATOM 770 C C . PHE A 1 104 ? -6.469 -11.596 20.316 1.00 61.78 104 PHE A C 1
ATOM 772 O O . PHE A 1 104 ? -6.022 -11.854 21.436 1.00 61.78 104 PHE A O 1
ATOM 779 N N . ALA A 1 105 ? -5.737 -10.932 19.421 1.00 67.44 105 ALA A N 1
ATOM 780 C CA . ALA A 1 105 ? -4.423 -10.409 19.765 1.00 67.44 105 ALA A CA 1
ATOM 781 C C . ALA A 1 105 ? -4.488 -9.409 20.937 1.00 67.44 105 ALA A C 1
ATOM 783 O O . ALA A 1 105 ? -5.405 -8.593 21.032 1.00 67.44 105 ALA A O 1
ATOM 784 N N . ASP A 1 106 ? -3.490 -9.456 21.827 1.00 71.50 106 ASP A N 1
ATOM 785 C CA . ASP A 1 106 ? -3.411 -8.573 22.995 1.00 71.50 106 ASP A CA 1
ATOM 786 C C . ASP A 1 106 ? -3.069 -7.137 22.561 1.00 71.50 106 ASP A C 1
ATOM 788 O O . ASP A 1 106 ? -1.910 -6.713 22.491 1.00 71.50 106 ASP A O 1
ATOM 792 N N . ILE A 1 107 ? -4.127 -6.376 22.280 1.00 71.69 107 ILE A N 1
ATOM 793 C CA . ILE A 1 107 ? -4.107 -4.950 21.943 1.00 71.69 107 ILE A CA 1
ATOM 794 C C . ILE A 1 107 ? -3.284 -4.146 22.961 1.00 71.69 107 ILE A C 1
ATOM 796 O O . ILE A 1 107 ? -2.568 -3.213 22.587 1.00 71.69 107 ILE A O 1
ATOM 800 N N . GLY A 1 108 ? -3.336 -4.519 24.244 1.00 74.50 108 GLY A N 1
ATOM 801 C CA . GLY A 1 108 ? -2.605 -3.844 25.311 1.00 74.50 108 GLY A CA 1
ATOM 802 C C . GLY A 1 108 ? -1.091 -4.009 25.188 1.00 74.50 108 GLY A C 1
ATOM 803 O O . GLY A 1 108 ? -0.344 -3.058 25.431 1.00 74.50 108 GLY A O 1
ATOM 804 N N . GLN A 1 109 ? -0.614 -5.185 24.777 1.00 74.88 109 GLN A N 1
ATOM 805 C CA . GLN A 1 109 ? 0.814 -5.405 24.523 1.00 74.88 109 GLN A CA 1
ATOM 806 C C . GLN A 1 109 ? 1.321 -4.625 23.317 1.00 74.88 109 GLN A C 1
ATOM 808 O O . GLN A 1 109 ? 2.407 -4.044 23.377 1.00 74.88 109 GLN A O 1
ATOM 813 N N . ILE A 1 110 ? 0.527 -4.542 22.255 1.00 76.38 110 ILE A N 1
ATOM 814 C CA . ILE A 1 110 ? 0.911 -3.808 21.049 1.00 76.38 110 ILE A CA 1
ATOM 815 C C . ILE A 1 110 ? 0.909 -2.305 21.312 1.00 76.38 110 ILE A C 1
ATOM 817 O O . ILE A 1 110 ? 1.872 -1.628 20.959 1.00 76.38 110 ILE A O 1
ATOM 821 N N . ALA A 1 111 ? -0.094 -1.791 22.027 1.00 78.75 111 ALA A N 1
ATOM 822 C CA . ALA A 1 111 ? -0.120 -0.403 22.480 1.00 78.75 111 ALA A CA 1
ATOM 823 C C . ALA A 1 111 ? 1.128 -0.047 23.307 1.00 78.75 111 ALA A C 1
ATOM 825 O O . ALA A 1 111 ? 1.740 0.998 23.091 1.00 78.75 111 ALA A O 1
ATOM 826 N N . LYS A 1 112 ? 1.558 -0.942 24.212 1.00 82.19 112 LYS A N 1
ATOM 827 C CA . LYS A 1 112 ? 2.815 -0.788 24.966 1.00 82.19 112 LYS A CA 1
ATOM 828 C C . LYS A 1 112 ? 4.043 -0.824 24.058 1.00 82.19 112 LYS A C 1
ATOM 830 O O . LYS A 1 112 ? 4.992 -0.089 24.312 1.00 82.19 112 LYS A O 1
ATOM 835 N N . GLY A 1 113 ? 4.046 -1.671 23.029 1.00 81.44 113 GLY A N 1
ATOM 836 C CA . GLY A 1 113 ? 5.107 -1.727 22.023 1.00 81.44 113 GLY A CA 1
ATOM 837 C C . GLY A 1 113 ? 5.236 -0.414 21.254 1.00 81.44 113 GLY A C 1
ATOM 838 O O . GLY A 1 113 ? 6.327 0.144 21.185 1.00 81.44 113 GLY A O 1
ATOM 839 N N . ILE A 1 114 ? 4.113 0.121 20.769 1.00 83.19 114 ILE A N 1
ATOM 840 C CA . ILE A 1 114 ? 4.042 1.415 20.077 1.00 83.19 114 ILE A CA 1
ATOM 841 C C . ILE A 1 114 ? 4.514 2.540 21.001 1.00 83.19 114 ILE A C 1
ATOM 843 O O . ILE A 1 114 ? 5.345 3.345 20.603 1.00 83.19 114 ILE A O 1
ATOM 847 N N . ALA A 1 115 ? 4.042 2.573 22.250 1.00 83.56 115 ALA A N 1
ATOM 848 C CA . ALA A 1 115 ? 4.410 3.610 23.214 1.00 83.56 115 ALA A CA 1
ATOM 849 C C . ALA A 1 115 ? 5.902 3.601 23.603 1.00 83.56 115 ALA A C 1
ATOM 851 O O . ALA A 1 115 ? 6.428 4.633 24.015 1.00 83.56 115 ALA A O 1
ATOM 852 N N . LYS A 1 116 ? 6.588 2.455 23.491 1.00 84.25 116 LYS A N 1
ATOM 853 C CA . LYS A 1 116 ? 8.036 2.347 23.744 1.00 84.25 116 LYS A CA 1
ATOM 854 C C . LYS A 1 116 ? 8.885 2.890 22.596 1.00 84.25 116 LYS A C 1
ATOM 856 O O . LYS A 1 116 ? 10.033 3.260 22.830 1.00 84.25 116 LYS A O 1
ATOM 861 N N . ASP A 1 117 ? 8.349 2.931 21.381 1.00 81.75 117 ASP A N 1
ATOM 862 C CA . ASP A 1 117 ? 9.031 3.502 20.226 1.00 81.75 117 ASP A CA 1
ATOM 863 C C . ASP A 1 117 ? 8.638 4.975 20.078 1.00 81.75 117 ASP A C 1
ATOM 865 O O . ASP A 1 117 ? 7.525 5.310 19.675 1.00 81.75 117 ASP A O 1
ATOM 869 N N . GLN A 1 118 ? 9.567 5.875 20.406 1.00 79.69 118 GLN A N 1
ATOM 870 C CA . GLN A 1 118 ? 9.317 7.318 20.371 1.00 79.69 118 GLN A CA 1
ATOM 871 C C . GLN A 1 118 ? 8.902 7.817 18.979 1.00 79.69 118 GLN A C 1
ATOM 873 O O . GLN A 1 118 ? 8.087 8.732 18.879 1.00 79.69 118 GLN A O 1
ATOM 878 N N . SER A 1 119 ? 9.432 7.219 17.906 1.00 78.94 119 SER A N 1
ATOM 879 C CA . SER A 1 119 ? 9.112 7.624 16.536 1.00 78.94 119 SER A CA 1
ATOM 880 C C . SER A 1 119 ? 7.693 7.204 16.159 1.00 78.94 119 SER A C 1
ATOM 882 O O . SER A 1 119 ? 6.917 8.018 15.652 1.00 78.94 119 SER A O 1
ATOM 884 N N . LEU A 1 120 ? 7.324 5.955 16.449 1.00 78.19 120 LEU A N 1
ATOM 885 C CA . LEU A 1 120 ? 5.985 5.433 16.171 1.00 78.19 120 LEU A CA 1
ATOM 886 C C . LEU A 1 120 ? 4.928 6.101 17.046 1.00 78.19 120 LEU A C 1
ATOM 888 O O . LEU A 1 120 ? 3.866 6.462 16.538 1.00 78.19 120 LEU A O 1
ATOM 892 N N . ALA A 1 121 ? 5.235 6.336 18.323 1.00 82.56 121 ALA A N 1
ATOM 893 C CA . ALA A 1 121 ? 4.350 7.048 19.228 1.00 82.56 121 ALA A CA 1
ATOM 894 C C . ALA A 1 121 ? 4.088 8.483 18.747 1.00 82.56 121 ALA A C 1
ATOM 896 O O . ALA A 1 121 ? 2.934 8.892 18.623 1.00 82.56 121 ALA A O 1
ATOM 897 N N . ALA A 1 122 ? 5.141 9.228 18.395 1.00 82.69 122 ALA A N 1
ATOM 898 C CA . ALA A 1 122 ? 5.003 10.588 17.882 1.00 82.69 122 ALA A CA 1
ATOM 899 C C . ALA A 1 122 ? 4.187 10.639 16.580 1.00 82.69 122 ALA A C 1
ATOM 901 O O . ALA A 1 122 ? 3.367 11.538 16.409 1.00 82.69 122 ALA A O 1
ATOM 902 N N . ARG A 1 123 ? 4.373 9.675 15.668 1.00 77.31 123 ARG A N 1
ATOM 903 C CA . ARG A 1 123 ? 3.588 9.586 14.423 1.00 77.31 123 ARG A CA 1
ATOM 904 C C . ARG A 1 123 ? 2.117 9.269 14.694 1.00 77.31 123 ARG A C 1
ATOM 906 O O . ARG A 1 123 ? 1.256 9.951 14.149 1.00 77.31 123 ARG A O 1
ATOM 913 N N . ALA A 1 124 ? 1.824 8.302 15.565 1.00 79.50 124 ALA A N 1
ATOM 914 C CA . ALA A 1 124 ? 0.453 7.959 15.939 1.00 79.50 124 ALA A CA 1
ATOM 915 C C . ALA A 1 124 ? -0.282 9.147 16.586 1.00 79.50 124 ALA A C 1
ATOM 917 O O . ALA A 1 124 ? -1.408 9.452 16.197 1.00 79.50 124 ALA A O 1
ATOM 918 N N . LEU A 1 125 ? 0.372 9.867 17.506 1.00 84.19 125 LEU A N 1
ATOM 919 C CA . LEU A 1 125 ? -0.188 11.070 18.132 1.00 84.19 125 LEU A CA 1
ATOM 920 C C . LEU A 1 125 ? -0.403 12.203 17.126 1.00 84.19 125 LEU A C 1
ATOM 922 O O . LEU A 1 125 ? -1.428 12.875 17.172 1.00 84.19 125 LEU A O 1
ATOM 926 N N . ARG A 1 126 ? 0.530 12.413 16.193 1.00 80.50 126 ARG A N 1
ATOM 927 C CA . ARG A 1 126 ? 0.397 13.456 15.165 1.00 80.50 126 ARG A CA 1
ATOM 928 C C . ARG A 1 126 ? -0.784 13.192 14.236 1.00 80.50 126 ARG A C 1
ATOM 930 O O . ARG A 1 126 ? -1.478 14.126 13.851 1.00 80.50 126 ARG A O 1
ATOM 937 N N . VAL A 1 127 ? -1.030 11.923 13.910 1.00 75.69 127 VAL A N 1
ATOM 938 C CA . VAL A 1 127 ? -2.207 11.524 13.134 1.00 75.69 127 VAL A CA 1
ATOM 939 C C . VAL A 1 127 ? -3.480 11.705 13.958 1.00 75.69 127 VAL A C 1
ATOM 941 O O . VAL A 1 127 ? -4.433 12.285 13.446 1.00 75.69 127 VAL A O 1
ATOM 944 N N . ALA A 1 128 ? -3.492 11.281 15.226 1.00 78.94 128 ALA A N 1
ATOM 945 C CA . ALA A 1 128 ? -4.644 11.453 16.117 1.00 78.94 128 ALA A CA 1
ATOM 946 C C . ALA A 1 128 ? -5.043 12.925 16.297 1.00 78.94 128 ALA A C 1
ATOM 948 O O . ALA A 1 128 ? -6.225 13.243 16.293 1.00 78.94 128 ALA A O 1
ATOM 949 N N . ASN A 1 129 ? -4.055 13.818 16.374 1.00 80.88 129 ASN A N 1
ATOM 950 C CA . ASN A 1 129 ? -4.242 15.265 16.479 1.00 80.88 129 ASN A CA 1
ATOM 951 C C . ASN A 1 129 ? -4.463 15.971 15.132 1.00 80.88 129 ASN A C 1
ATOM 953 O O . ASN A 1 129 ? -4.517 17.199 15.082 1.00 80.88 129 ASN A O 1
ATOM 957 N N . SER A 1 130 ? -4.543 15.237 14.019 1.00 75.31 130 SER A N 1
ATOM 958 C CA . SER A 1 130 ? -4.771 15.874 12.723 1.00 75.31 130 SER A CA 1
ATOM 959 C C . SER A 1 130 ? -6.192 16.457 12.646 1.00 75.31 130 SER A C 1
ATOM 961 O O . SER A 1 130 ? -7.131 15.838 13.159 1.00 75.31 130 SER A O 1
ATOM 963 N N . PRO A 1 131 ? -6.393 17.605 11.958 1.00 68.94 131 PRO A N 1
ATOM 964 C CA . PRO A 1 131 ? -7.712 18.235 11.817 1.00 68.94 131 PRO A CA 1
ATOM 965 C C . PRO A 1 131 ? -8.793 17.299 11.266 1.00 68.94 131 PRO A C 1
ATOM 967 O O . PRO A 1 131 ? -9.976 17.505 11.515 1.00 68.94 131 PRO A O 1
ATOM 970 N N . PHE A 1 132 ? -8.377 16.250 10.553 1.00 67.88 132 PHE A N 1
ATOM 971 C CA . PHE A 1 132 ? -9.236 15.209 10.007 1.00 67.88 132 PHE A CA 1
ATOM 972 C C . PHE A 1 132 ? -10.124 14.532 11.059 1.00 67.88 132 PHE A C 1
ATOM 974 O O . PHE A 1 132 ? -11.300 14.299 10.801 1.00 67.88 132 PHE A O 1
ATOM 981 N N . TYR A 1 133 ? -9.593 14.246 12.252 1.00 71.44 133 TYR A N 1
ATOM 982 C CA . TYR A 1 133 ? -10.376 13.591 13.307 1.00 71.44 133 TYR A CA 1
ATOM 983 C C . TYR A 1 133 ? -11.232 14.572 14.117 1.00 71.44 133 TYR A C 1
ATOM 985 O O . TYR A 1 133 ? -11.986 14.143 14.986 1.00 71.44 133 TYR A O 1
ATOM 993 N N . GLY A 1 134 ? -11.143 15.879 13.832 1.00 72.38 134 GLY A N 1
ATOM 994 C CA . GLY A 1 134 ? -12.033 16.897 14.397 1.00 72.38 134 GLY A CA 1
ATOM 995 C C . GLY A 1 134 ? -11.980 17.015 15.922 1.00 72.38 134 GLY A C 1
ATOM 996 O O . GLY A 1 134 ? -12.957 17.439 16.541 1.00 72.38 134 GLY A O 1
ATOM 997 N N . ILE A 1 135 ? -10.867 16.615 16.538 1.00 81.00 135 ILE A N 1
ATOM 998 C CA . ILE A 1 135 ? -10.721 16.569 17.995 1.00 81.00 135 ILE A CA 1
ATOM 999 C C . ILE A 1 135 ? -10.442 17.972 18.508 1.00 81.00 135 ILE A C 1
ATOM 1001 O O . ILE A 1 135 ? -9.542 18.655 18.025 1.00 81.00 135 ILE A O 1
ATOM 1005 N N . GLN A 1 136 ? -11.239 18.414 19.480 1.00 81.19 136 GLN A N 1
ATOM 1006 C CA . GLN A 1 136 ? -11.155 19.778 20.010 1.00 81.19 136 GLN A CA 1
ATOM 1007 C C . GLN A 1 136 ? -10.083 19.955 21.091 1.00 81.19 136 GLN A C 1
ATOM 1009 O O . GLN A 1 136 ? -9.828 21.077 21.525 1.00 81.19 136 GLN A O 1
ATOM 1014 N N . HIS A 1 137 ? -9.454 18.863 21.524 1.00 86.19 137 HIS A N 1
ATOM 1015 C CA . HIS A 1 137 ? -8.378 18.853 22.506 1.00 86.19 137 HIS A CA 1
ATOM 1016 C C . HIS A 1 137 ? -7.183 18.039 22.003 1.00 86.19 137 HIS A C 1
ATOM 1018 O O . HIS A 1 137 ? -7.310 17.211 21.103 1.00 86.19 137 HIS A O 1
ATOM 1024 N N . GLU A 1 138 ? -6.015 18.292 22.590 1.00 87.25 138 GLU A N 1
ATOM 1025 C CA . GLU A 1 138 ? -4.780 17.600 22.227 1.00 87.25 138 GLU A CA 1
ATOM 1026 C C . GLU A 1 138 ? -4.751 16.181 22.814 1.00 87.25 138 GLU A C 1
ATOM 1028 O O . GLU A 1 138 ? -4.810 15.993 24.030 1.00 87.25 138 GLU A O 1
ATOM 1033 N N . VAL A 1 139 ? -4.626 15.184 21.939 1.00 89.56 139 VAL A N 1
ATOM 1034 C CA . VAL A 1 139 ? -4.395 13.780 22.282 1.00 89.56 139 VAL A CA 1
ATOM 1035 C C . VAL A 1 139 ? -2.945 13.614 22.720 1.00 89.56 139 VAL A C 1
ATOM 1037 O O . VAL A 1 139 ? -2.027 13.782 21.914 1.00 89.56 139 VAL A O 1
ATOM 1040 N N . ALA A 1 140 ? -2.732 13.236 23.980 1.00 88.50 140 ALA A N 1
ATOM 1041 C CA . ALA A 1 140 ? -1.400 13.212 24.595 1.00 88.50 140 ALA A CA 1
ATOM 1042 C C . ALA A 1 140 ? -0.864 11.795 24.873 1.00 88.50 140 ALA A C 1
ATOM 1044 O O . ALA A 1 140 ? 0.274 11.635 25.321 1.00 88.50 140 ALA A O 1
ATOM 1045 N N . SER A 1 141 ? -1.656 10.743 24.625 1.00 88.31 141 SER A N 1
ATOM 1046 C CA . SER A 1 141 ? -1.237 9.359 24.884 1.00 88.31 141 SER A CA 1
ATOM 1047 C C . SER A 1 141 ? -1.649 8.374 23.790 1.00 88.31 141 SER A C 1
ATOM 1049 O O . SER A 1 141 ? -2.667 8.535 23.124 1.00 88.31 141 SER A O 1
ATOM 1051 N N . ILE A 1 142 ? -0.868 7.299 23.625 1.00 87.25 142 ILE A N 1
ATOM 1052 C CA . ILE A 1 142 ? -1.180 6.223 22.667 1.00 87.25 142 ILE A CA 1
ATOM 1053 C C . ILE A 1 142 ? -2.465 5.495 23.035 1.00 87.25 142 ILE A C 1
ATOM 1055 O O . ILE A 1 142 ? -3.206 5.071 22.155 1.00 87.25 142 ILE A O 1
ATOM 1059 N N . HIS A 1 143 ? -2.750 5.369 24.329 1.00 84.75 143 HIS A N 1
ATOM 1060 C CA . HIS A 1 143 ? -4.001 4.777 24.771 1.00 84.75 143 HIS A CA 1
ATOM 1061 C C . HIS A 1 143 ? -5.199 5.615 24.313 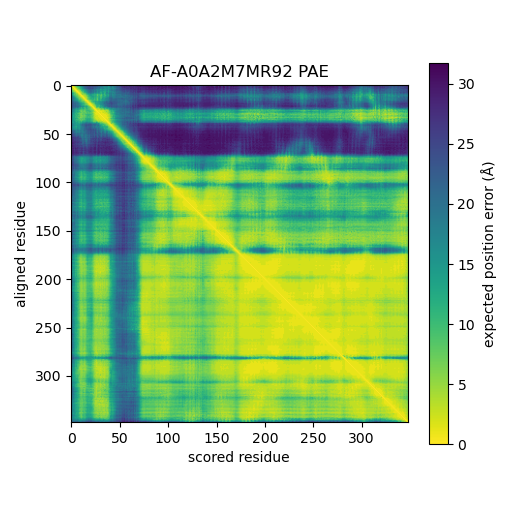1.00 84.75 143 HIS A C 1
ATOM 1063 O O . HIS A 1 143 ? -6.129 5.076 23.724 1.00 84.75 143 HIS A O 1
ATOM 1069 N N . GLU A 1 144 ? -5.132 6.931 24.504 1.00 84.75 144 GLU A N 1
ATOM 1070 C CA . GLU A 1 144 ? -6.158 7.863 24.041 1.00 84.75 144 GLU A CA 1
ATOM 1071 C C . GLU A 1 144 ? -6.280 7.860 22.508 1.00 84.75 144 GLU A C 1
ATOM 1073 O O . GLU A 1 144 ? -7.385 7.744 21.984 1.00 84.75 144 GLU A O 1
ATOM 1078 N N . ALA A 1 145 ? -5.156 7.858 21.781 1.00 84.56 145 ALA A N 1
ATOM 1079 C CA . ALA A 1 145 ? -5.158 7.719 20.325 1.00 84.56 145 ALA A CA 1
ATOM 1080 C C . ALA A 1 145 ? -5.845 6.422 19.865 1.00 84.56 145 ALA A C 1
ATOM 1082 O O . ALA A 1 145 ? -6.610 6.442 18.909 1.00 84.56 145 ALA A O 1
ATOM 1083 N N . ILE A 1 146 ? -5.628 5.298 20.556 1.00 85.00 146 ILE A N 1
ATOM 1084 C CA . ILE A 1 146 ? -6.305 4.025 20.261 1.00 85.00 146 ILE A CA 1
ATOM 1085 C C . ILE A 1 146 ? -7.808 4.101 20.550 1.00 85.00 146 ILE A C 1
ATOM 1087 O O . ILE A 1 146 ? -8.586 3.541 19.782 1.00 85.00 146 ILE A O 1
ATOM 1091 N N . VAL A 1 147 ? -8.226 4.772 21.627 1.00 81.62 147 VAL A N 1
ATOM 1092 C CA . VAL A 1 147 ? -9.650 4.952 21.967 1.00 81.62 147 VAL A CA 1
ATOM 1093 C C . VAL A 1 147 ? -10.372 5.777 20.902 1.00 81.62 147 VAL A C 1
ATOM 1095 O O . VAL A 1 147 ? -11.492 5.450 20.526 1.00 81.62 147 VAL A O 1
ATOM 1098 N N . ILE A 1 148 ? -9.717 6.819 20.399 1.00 77.94 148 ILE A N 1
ATOM 1099 C CA . ILE A 1 148 ? -10.278 7.761 19.428 1.00 77.94 148 ILE A CA 1
ATOM 1100 C C . ILE A 1 148 ? -10.278 7.181 18.012 1.00 77.94 148 ILE A C 1
ATOM 1102 O O . ILE A 1 148 ? -11.297 7.190 17.329 1.00 77.94 148 ILE A O 1
ATOM 1106 N N . LEU A 1 149 ? -9.119 6.704 17.556 1.00 76.56 149 LEU A N 1
ATOM 1107 C CA . LEU A 1 149 ? -8.914 6.250 16.179 1.00 76.56 149 LEU A CA 1
ATOM 1108 C C . LEU A 1 149 ? -9.383 4.811 15.963 1.00 76.56 149 LEU A C 1
ATOM 1110 O O . LEU A 1 149 ? -9.619 4.386 14.834 1.00 76.56 149 LEU A O 1
ATOM 1114 N N . GLY A 1 150 ? -9.464 4.041 17.046 1.00 78.31 150 GLY A N 1
ATOM 1115 C CA . GLY A 1 150 ? -9.553 2.594 17.004 1.00 78.31 150 GLY A CA 1
ATOM 1116 C C . GLY A 1 150 ? -8.177 1.946 16.844 1.00 78.31 150 GLY A C 1
ATOM 1117 O O . GLY A 1 150 ? -7.291 2.421 16.129 1.00 78.31 150 GLY A O 1
ATOM 1118 N N . PHE A 1 151 ? -8.004 0.794 17.493 1.00 78.50 151 PHE A N 1
ATOM 1119 C CA . PHE A 1 151 ? -6.740 0.057 17.475 1.00 78.50 151 PHE A CA 1
ATOM 1120 C C . PHE A 1 151 ? -6.271 -0.302 16.061 1.00 78.50 151 PHE A C 1
ATOM 1122 O O . PHE A 1 151 ? -5.087 -0.182 15.758 1.00 78.50 151 PHE A O 1
ATOM 1129 N N . ARG A 1 152 ? -7.193 -0.722 15.188 1.00 76.38 152 ARG A N 1
ATOM 1130 C CA . ARG A 1 152 ? -6.846 -1.161 13.832 1.00 76.38 152 ARG A CA 1
ATOM 1131 C C . ARG A 1 152 ? -6.289 -0.015 12.983 1.00 76.38 152 ARG A C 1
ATOM 1133 O O . ARG A 1 152 ? -5.271 -0.216 12.334 1.00 76.38 152 ARG A O 1
ATOM 1140 N N . ALA A 1 153 ? -6.857 1.189 13.078 1.00 76.50 153 ALA A N 1
ATOM 1141 C CA . ALA A 1 153 ? -6.344 2.366 12.374 1.00 76.50 153 ALA A CA 1
ATOM 1142 C C . ALA A 1 153 ? -4.954 2.785 12.884 1.00 76.50 153 ALA A C 1
ATOM 1144 O O . ALA A 1 153 ? -4.055 3.063 12.090 1.00 76.50 153 ALA A O 1
ATOM 1145 N N . VAL A 1 154 ? -4.734 2.764 14.207 1.00 78.75 154 VAL A N 1
ATOM 1146 C CA . VAL A 1 154 ? -3.398 2.994 14.792 1.00 78.75 154 VAL A CA 1
ATOM 1147 C C . VAL A 1 154 ? -2.405 1.928 14.325 1.00 78.75 154 VAL A C 1
ATOM 1149 O O . VAL A 1 154 ? -1.278 2.257 13.959 1.00 78.75 154 VAL A O 1
ATOM 1152 N N . GLY A 1 155 ? -2.822 0.663 14.291 1.00 80.88 155 GLY A N 1
ATOM 1153 C CA . GLY A 1 155 ? -2.017 -0.446 13.788 1.00 80.88 155 GLY A CA 1
ATOM 1154 C C . GLY A 1 155 ? -1.601 -0.255 12.330 1.00 80.88 155 GLY A C 1
ATOM 1155 O O . GLY A 1 155 ? -0.414 -0.358 12.025 1.00 80.88 155 GLY A O 1
ATOM 1156 N N . SER A 1 156 ? -2.543 0.108 11.456 1.00 79.88 156 SER A N 1
ATOM 1157 C CA . SER A 1 156 ? -2.306 0.439 10.045 1.00 79.88 156 SER A CA 1
ATOM 1158 C C . SER A 1 156 ? -1.278 1.570 9.877 1.00 79.88 156 SER A C 1
ATOM 1160 O O . SER A 1 156 ? -0.354 1.468 9.068 1.00 79.88 156 SER A O 1
ATOM 1162 N N . LEU A 1 157 ? -1.384 2.635 10.680 1.00 77.75 157 LEU A N 1
ATOM 1163 C CA . LEU A 1 157 ? -0.456 3.775 10.662 1.00 77.75 157 LEU A CA 1
ATOM 1164 C C . LEU A 1 157 ? 0.951 3.399 11.109 1.00 77.75 157 LEU A C 1
ATOM 1166 O O . LEU A 1 157 ? 1.936 3.790 10.484 1.00 77.75 157 LEU A O 1
ATOM 1170 N N . VAL A 1 158 ? 1.045 2.643 12.199 1.00 79.69 158 VAL A N 1
ATOM 1171 C CA . VAL A 1 158 ? 2.324 2.155 12.712 1.00 79.69 158 VAL A CA 1
ATOM 1172 C C . VAL A 1 158 ? 2.968 1.220 11.696 1.00 79.69 158 VAL A C 1
ATOM 1174 O O . VAL A 1 158 ? 4.160 1.350 11.428 1.00 79.69 158 VAL A O 1
ATOM 1177 N N . MET A 1 159 ? 2.184 0.342 11.069 1.00 82.88 159 MET A N 1
ATOM 1178 C CA . MET A 1 159 ? 2.663 -0.535 10.007 1.00 82.88 159 MET A CA 1
ATOM 1179 C C . MET A 1 159 ? 3.232 0.267 8.834 1.00 82.88 159 MET A C 1
ATOM 1181 O O . MET A 1 159 ? 4.368 0.016 8.430 1.00 82.88 159 MET A O 1
ATOM 1185 N N . ALA A 1 160 ? 2.511 1.289 8.364 1.00 80.62 160 ALA A N 1
ATOM 1186 C CA . ALA A 1 160 ? 2.996 2.224 7.351 1.00 80.62 160 ALA A CA 1
ATOM 1187 C C . ALA A 1 160 ? 4.323 2.868 7.764 1.00 80.62 160 ALA A C 1
ATOM 1189 O O . ALA A 1 160 ? 5.339 2.715 7.087 1.00 80.62 160 ALA A O 1
ATOM 1190 N N . ALA A 1 161 ? 4.342 3.518 8.923 1.00 76.50 161 ALA A N 1
ATOM 1191 C CA . ALA A 1 161 ? 5.504 4.210 9.458 1.00 76.50 161 ALA A CA 1
ATOM 1192 C C . ALA A 1 161 ? 6.744 3.306 9.599 1.00 76.50 161 ALA A C 1
ATOM 1194 O O . ALA A 1 161 ? 7.868 3.749 9.337 1.00 76.50 161 ALA A O 1
ATOM 1195 N N . SER A 1 162 ? 6.558 2.054 10.019 1.00 79.56 162 SER A N 1
ATOM 1196 C CA . SER A 1 162 ? 7.648 1.096 10.194 1.00 79.56 162 SER A CA 1
ATOM 1197 C C . SER A 1 162 ? 8.164 0.538 8.871 1.00 79.56 162 SER A C 1
ATOM 1199 O O . SER A 1 162 ? 9.378 0.489 8.682 1.00 79.56 162 SER A O 1
ATOM 1201 N N . VAL A 1 163 ? 7.282 0.157 7.942 1.00 79.25 163 VAL A N 1
ATOM 1202 C CA . VAL A 1 163 ? 7.682 -0.377 6.627 1.00 79.25 163 VAL A CA 1
ATOM 1203 C C . VAL A 1 163 ? 8.430 0.694 5.818 1.00 79.25 163 VAL A C 1
ATOM 1205 O O . VAL A 1 163 ? 9.463 0.402 5.216 1.00 79.25 163 VAL A O 1
ATOM 1208 N N . MET A 1 164 ? 8.018 1.964 5.919 1.00 78.38 164 MET A N 1
ATOM 1209 C CA . MET A 1 164 ? 8.748 3.112 5.353 1.00 78.38 164 MET A CA 1
ATOM 1210 C C . MET A 1 164 ? 10.136 3.341 5.952 1.00 78.38 164 MET A C 1
ATOM 1212 O O . MET A 1 164 ? 11.032 3.902 5.314 1.00 78.38 164 MET A O 1
ATOM 1216 N N . GLY A 1 165 ? 10.321 2.942 7.209 1.00 73.38 165 GLY A N 1
ATOM 1217 C CA . GLY A 1 165 ? 11.597 3.004 7.915 1.00 73.38 165 GLY A CA 1
ATOM 1218 C C . GLY A 1 165 ? 12.591 1.929 7.478 1.00 73.38 165 GLY A C 1
ATOM 1219 O O . GLY A 1 165 ? 13.785 2.081 7.722 1.00 73.38 165 GLY A O 1
ATOM 1220 N N . TYR A 1 166 ? 12.102 0.860 6.850 1.00 75.81 166 TYR A N 1
ATOM 1221 C CA . TYR A 1 166 ? 12.782 -0.427 6.834 1.00 75.81 166 TYR A CA 1
ATOM 1222 C C . TYR A 1 166 ? 13.769 -0.631 5.682 1.00 75.81 166 TYR A C 1
ATOM 1224 O O . TYR A 1 166 ? 14.799 -1.275 5.868 1.00 75.81 166 TYR A O 1
ATOM 1232 N N . PHE A 1 167 ? 13.473 -0.097 4.496 1.00 73.56 167 PHE A N 1
ATOM 1233 C CA . PHE A 1 167 ? 14.298 -0.322 3.309 1.00 73.56 167 PHE A CA 1
ATOM 1234 C C . PHE A 1 167 ? 15.409 0.727 3.200 1.00 73.56 167 PHE A C 1
ATOM 1236 O O . PHE A 1 167 ? 15.113 1.905 2.972 1.00 73.56 167 PHE A O 1
ATOM 1243 N N . PRO A 1 168 ? 16.692 0.335 3.320 1.00 69.50 168 PRO A N 1
ATOM 1244 C CA . PRO A 1 168 ? 17.787 1.200 2.923 1.00 69.50 168 PRO A CA 1
ATOM 1245 C C . PRO A 1 168 ? 17.836 1.218 1.393 1.00 69.50 168 PRO A C 1
ATOM 1247 O O . PRO A 1 168 ? 18.085 0.192 0.756 1.00 69.50 168 PRO A O 1
ATOM 1250 N N . LEU A 1 169 ? 17.577 2.370 0.779 1.00 67.12 169 LEU A N 1
ATOM 1251 C CA . LEU A 1 169 ? 17.840 2.511 -0.648 1.00 67.12 169 LEU A CA 1
ATOM 1252 C C . LEU A 1 169 ? 19.344 2.698 -0.883 1.00 67.12 169 LEU A C 1
ATOM 1254 O O . LEU A 1 169 ? 19.964 3.530 -0.214 1.00 67.12 169 LEU A O 1
ATOM 1258 N N . PRO A 1 170 ? 19.938 1.968 -1.840 1.00 63.78 170 PRO A N 1
ATOM 1259 C CA . PRO A 1 170 ? 21.309 2.210 -2.261 1.00 63.78 170 PRO A CA 1
ATOM 1260 C C . PRO A 1 170 ? 21.472 3.619 -2.841 1.00 63.78 170 PRO A C 1
ATOM 1262 O O . PRO A 1 170 ? 20.642 4.095 -3.618 1.00 63.78 170 PRO A O 1
ATOM 1265 N N . VAL A 1 171 ? 22.578 4.276 -2.493 1.00 62.28 171 VAL A N 1
ATOM 1266 C CA . VAL A 1 171 ? 22.952 5.574 -3.068 1.00 62.28 171 VAL A CA 1
ATOM 1267 C C . VAL A 1 171 ? 23.164 5.414 -4.580 1.00 62.28 171 VAL A C 1
ATOM 1269 O O . VAL A 1 171 ? 23.870 4.506 -5.012 1.00 62.28 171 VAL A O 1
ATOM 1272 N N . GLY A 1 172 ? 22.578 6.307 -5.383 1.00 63.72 172 GLY A N 1
ATOM 1273 C CA . GLY A 1 172 ? 22.838 6.394 -6.828 1.00 63.72 172 GLY A CA 1
ATOM 1274 C C . GLY A 1 172 ? 21.813 5.724 -7.749 1.00 63.72 172 GLY A C 1
ATOM 1275 O O . GLY A 1 172 ? 21.974 5.795 -8.966 1.00 63.72 172 GLY A O 1
ATOM 1276 N N . ILE A 1 173 ? 20.743 5.122 -7.222 1.00 69.56 173 ILE A N 1
ATOM 1277 C CA . ILE A 1 173 ? 19.590 4.734 -8.049 1.00 69.56 173 ILE A CA 1
ATOM 1278 C C . ILE A 1 173 ? 18.698 5.962 -8.234 1.00 69.56 173 ILE A C 1
ATOM 1280 O O . ILE A 1 173 ? 18.353 6.625 -7.258 1.00 69.56 173 ILE A O 1
ATOM 1284 N N . ALA A 1 174 ? 18.274 6.240 -9.468 1.00 72.69 174 ALA A N 1
ATOM 1285 C CA . ALA A 1 174 ? 17.268 7.260 -9.776 1.00 72.69 174 ALA A CA 1
ATOM 1286 C C . ALA A 1 174 ? 15.850 6.804 -9.365 1.00 72.69 174 ALA A C 1
ATOM 1288 O O . ALA A 1 174 ? 14.935 6.766 -10.186 1.00 72.69 174 ALA A O 1
ATOM 1289 N N . PHE A 1 175 ? 15.686 6.398 -8.105 1.00 82.69 175 PHE A N 1
ATOM 1290 C CA . PHE A 1 175 ? 14.426 5.959 -7.522 1.00 82.69 175 PHE A CA 1
ATOM 1291 C C . PHE A 1 175 ? 13.913 7.020 -6.547 1.00 82.69 175 PHE A C 1
ATOM 1293 O O . PHE A 1 175 ? 14.564 7.330 -5.549 1.00 82.69 175 PHE A O 1
ATOM 1300 N N . ASP A 1 176 ? 12.742 7.580 -6.841 1.00 86.38 176 ASP A N 1
ATOM 1301 C CA . ASP A 1 176 ? 12.116 8.603 -6.008 1.00 86.38 176 ASP A CA 1
ATOM 1302 C C . ASP A 1 176 ? 11.274 7.941 -4.908 1.00 86.38 176 ASP A C 1
ATOM 1304 O O . ASP A 1 176 ? 10.108 7.587 -5.099 1.00 86.38 176 ASP A O 1
ATOM 1308 N N . LEU A 1 177 ? 11.894 7.756 -3.741 1.00 85.62 177 LEU A N 1
ATOM 1309 C CA . LEU A 1 177 ? 11.250 7.130 -2.587 1.00 85.62 177 LEU A CA 1
ATOM 1310 C C . LEU A 1 177 ? 10.059 7.941 -2.068 1.00 85.62 177 LEU A C 1
ATOM 1312 O O . LEU A 1 177 ? 9.099 7.365 -1.560 1.00 85.62 177 LEU A O 1
ATOM 1316 N N . THR A 1 178 ? 10.105 9.266 -2.202 1.00 86.25 178 THR A N 1
ATOM 1317 C CA . THR A 1 178 ? 9.005 10.137 -1.784 1.00 86.25 178 THR A CA 1
ATOM 1318 C C . THR A 1 178 ? 7.778 9.857 -2.638 1.00 86.25 178 THR A C 1
ATOM 1320 O O . THR A 1 178 ? 6.705 9.609 -2.094 1.00 86.25 178 THR A O 1
ATOM 1323 N N . ARG A 1 179 ? 7.929 9.816 -3.967 1.00 89.12 179 ARG A N 1
ATOM 1324 C CA . ARG A 1 179 ? 6.826 9.472 -4.881 1.00 89.12 179 ARG A CA 1
ATOM 1325 C C . ARG A 1 179 ? 6.307 8.062 -4.656 1.00 89.12 179 ARG A C 1
ATOM 1327 O O . ARG A 1 179 ? 5.096 7.871 -4.655 1.00 89.12 179 ARG A O 1
ATOM 1334 N N . PHE A 1 180 ? 7.201 7.104 -4.415 1.00 91.06 180 PHE A N 1
ATOM 1335 C CA . PHE A 1 180 ? 6.814 5.732 -4.095 1.00 91.06 180 PHE A CA 1
ATOM 1336 C C . PHE A 1 180 ? 5.891 5.673 -2.871 1.00 91.06 180 PHE A C 1
ATOM 1338 O O . PHE A 1 180 ? 4.812 5.088 -2.932 1.00 91.06 180 PHE A O 1
ATOM 1345 N N . TRP A 1 181 ? 6.267 6.328 -1.769 1.00 90.25 181 TRP A N 1
ATOM 1346 C CA . TRP A 1 181 ? 5.430 6.324 -0.570 1.00 90.25 181 TRP A CA 1
ATOM 1347 C C . TRP A 1 181 ? 4.153 7.130 -0.730 1.00 90.25 181 TRP A C 1
ATOM 1349 O O . TRP A 1 181 ? 3.118 6.710 -0.220 1.00 90.25 181 TRP A O 1
ATOM 1359 N N . ARG A 1 182 ? 4.189 8.241 -1.473 1.00 92.31 182 ARG A N 1
ATOM 1360 C CA . ARG A 1 182 ? 2.969 8.969 -1.835 1.00 92.31 182 ARG A CA 1
ATOM 1361 C C . ARG A 1 182 ? 2.003 8.065 -2.603 1.00 92.31 182 ARG A C 1
ATOM 1363 O O . ARG A 1 182 ? 0.833 8.029 -2.238 1.00 92.31 182 ARG A O 1
ATOM 1370 N N . HIS A 1 183 ? 2.478 7.296 -3.585 1.00 93.88 183 HIS A N 1
ATOM 1371 C CA . HIS A 1 183 ? 1.659 6.302 -4.293 1.00 93.88 183 HIS A CA 1
ATOM 1372 C C . HIS A 1 183 ? 1.074 5.266 -3.330 1.00 93.88 183 HIS A C 1
ATOM 1374 O O . HIS A 1 183 ? -0.141 5.142 -3.234 1.00 93.88 183 HIS A O 1
ATOM 1380 N N . GLY A 1 184 ? 1.917 4.600 -2.535 1.00 94.25 184 GLY A N 1
ATOM 1381 C CA . GLY A 1 184 ? 1.473 3.570 -1.590 1.00 94.25 184 GLY A CA 1
ATOM 1382 C C . GLY A 1 184 ? 0.455 4.075 -0.559 1.00 94.25 184 GLY A C 1
ATOM 1383 O O . GLY A 1 184 ? -0.535 3.401 -0.289 1.00 94.25 184 GLY A O 1
ATOM 1384 N N . ILE A 1 185 ? 0.643 5.284 -0.017 1.00 92.00 185 ILE A N 1
ATOM 1385 C CA . ILE A 1 185 ? -0.333 5.928 0.879 1.00 92.00 185 ILE A CA 1
ATOM 1386 C C . ILE A 1 185 ? -1.636 6.220 0.126 1.00 92.00 185 ILE A C 1
ATOM 1388 O O . ILE A 1 185 ? -2.715 5.954 0.651 1.00 92.00 185 ILE A O 1
ATOM 1392 N N . GLY A 1 186 ? -1.552 6.739 -1.100 1.00 93.69 186 GLY A N 1
ATOM 1393 C CA . GLY A 1 186 ? -2.716 7.007 -1.944 1.00 93.69 186 GLY A CA 1
ATOM 1394 C C . GLY A 1 186 ? -3.533 5.748 -2.211 1.00 93.69 186 GLY A C 1
ATOM 1395 O O . GLY A 1 186 ? -4.739 5.729 -1.958 1.00 93.69 186 GLY A O 1
ATOM 1396 N N . THR A 1 187 ? -2.868 4.668 -2.614 1.00 96.81 187 THR A N 1
ATOM 1397 C CA . THR A 1 187 ? -3.489 3.359 -2.830 1.00 96.81 187 THR A CA 1
ATOM 1398 C C . THR A 1 187 ? -4.073 2.793 -1.534 1.00 96.81 187 THR A C 1
ATOM 1400 O O . THR A 1 187 ? -5.184 2.271 -1.551 1.00 96.81 187 THR A O 1
ATOM 1403 N N . ALA A 1 188 ? -3.401 2.942 -0.387 1.00 94.88 188 ALA A N 1
ATOM 1404 C CA . ALA A 1 188 ? -3.924 2.522 0.918 1.00 94.88 188 ALA A CA 1
ATOM 1405 C C . ALA A 1 188 ? -5.226 3.247 1.300 1.00 94.88 188 ALA A C 1
ATOM 1407 O O . ALA A 1 188 ? -6.183 2.617 1.759 1.00 94.88 188 ALA A O 1
ATOM 1408 N N . LEU A 1 189 ? -5.286 4.564 1.087 1.00 93.19 189 LEU A N 1
ATOM 1409 C CA . LEU A 1 189 ? -6.477 5.372 1.357 1.00 93.19 189 LEU A CA 1
ATOM 1410 C C . LEU A 1 189 ? -7.623 5.021 0.405 1.00 93.19 189 LEU A C 1
ATOM 1412 O O . LEU A 1 189 ? -8.748 4.823 0.866 1.00 93.19 189 LEU A O 1
ATOM 1416 N N . CYS A 1 190 ? -7.330 4.855 -0.889 1.00 95.38 190 CYS A N 1
ATOM 1417 C CA . CYS A 1 190 ? -8.304 4.377 -1.869 1.00 95.38 190 CYS A CA 1
ATOM 1418 C C . CYS A 1 190 ? -8.850 3.000 -1.470 1.00 95.38 190 CYS A C 1
ATOM 1420 O O . CYS A 1 190 ? -10.061 2.813 -1.399 1.00 95.38 190 CYS A O 1
ATOM 1422 N N . ALA A 1 191 ? -7.975 2.051 -1.131 1.00 96.75 191 ALA A N 1
ATOM 1423 C CA . ALA A 1 191 ? -8.365 0.702 -0.739 1.00 96.75 191 ALA A CA 1
ATOM 1424 C C . ALA A 1 191 ? -9.252 0.706 0.514 1.00 96.75 191 ALA A C 1
ATOM 1426 O O . ALA A 1 191 ? -10.290 0.046 0.547 1.00 96.75 191 ALA A O 1
ATOM 1427 N N . ARG A 1 192 ? -8.891 1.507 1.523 1.00 94.12 192 ARG A N 1
ATOM 1428 C CA . ARG A 1 192 ? -9.689 1.687 2.741 1.00 94.12 192 ARG A CA 1
ATOM 1429 C C . ARG A 1 192 ? -11.079 2.243 2.438 1.00 94.12 192 ARG A C 1
ATOM 1431 O O . ARG A 1 192 ? -12.066 1.730 2.961 1.00 94.12 192 ARG A O 1
ATOM 1438 N N . ALA A 1 193 ? -11.154 3.282 1.611 1.00 93.38 193 ALA A N 1
ATOM 1439 C CA . ALA A 1 193 ? -12.404 3.921 1.213 1.00 93.38 193 ALA A CA 1
ATOM 1440 C C . ALA A 1 193 ? -13.317 2.954 0.439 1.00 93.38 193 ALA A C 1
ATOM 1442 O O . ALA A 1 193 ? -14.486 2.796 0.794 1.00 93.38 193 ALA A O 1
ATOM 1443 N N . LEU A 1 194 ? -12.765 2.247 -0.552 1.00 94.69 194 LEU A N 1
ATOM 1444 C CA . LEU A 1 194 ? -13.482 1.250 -1.351 1.00 94.69 194 LEU A CA 1
ATOM 1445 C C . LEU A 1 194 ? -13.992 0.091 -0.492 1.00 94.69 194 LEU A C 1
ATOM 1447 O O . LEU A 1 194 ? -15.152 -0.297 -0.612 1.00 94.69 194 LEU A O 1
ATOM 1451 N N . ALA A 1 195 ? -13.160 -0.441 0.405 1.00 95.00 195 ALA A N 1
ATOM 1452 C CA . ALA A 1 195 ? -13.562 -1.511 1.310 1.00 95.00 195 ALA A CA 1
ATOM 1453 C C . ALA A 1 195 ? -14.681 -1.064 2.261 1.00 95.00 195 ALA A C 1
ATOM 1455 O O . ALA A 1 195 ? -15.653 -1.791 2.417 1.00 95.00 195 ALA A O 1
ATOM 1456 N N . ARG A 1 196 ? -14.619 0.148 2.836 1.00 92.44 196 ARG A N 1
ATOM 1457 C CA . ARG A 1 196 ? -15.722 0.674 3.667 1.00 92.44 196 ARG A CA 1
ATOM 1458 C C . ARG A 1 196 ? -17.025 0.774 2.884 1.00 92.44 196 ARG A C 1
ATOM 1460 O O . ARG A 1 196 ? -18.061 0.344 3.379 1.00 92.44 196 ARG A O 1
ATOM 1467 N N . ALA A 1 197 ? -16.964 1.323 1.674 1.00 91.62 197 ALA A N 1
ATOM 1468 C CA . ALA A 1 197 ? -18.143 1.525 0.843 1.00 91.62 197 ALA A CA 1
ATOM 1469 C C . ALA A 1 197 ? -18.756 0.203 0.345 1.00 91.62 197 ALA A C 1
ATOM 1471 O O . ALA A 1 197 ? -19.971 0.104 0.223 1.00 91.62 197 ALA A O 1
ATOM 1472 N N . SER A 1 198 ? -17.932 -0.825 0.124 1.00 91.56 198 SER A N 1
ATOM 1473 C CA . SER A 1 198 ? -18.371 -2.174 -0.275 1.00 91.56 198 SER A CA 1
ATOM 1474 C C . SER A 1 198 ? -18.655 -3.119 0.905 1.00 91.56 198 SER A C 1
ATOM 1476 O O . SER A 1 198 ? -18.992 -4.282 0.696 1.00 91.56 198 SER A O 1
ATOM 1478 N N . GLY A 1 199 ? -18.537 -2.649 2.155 1.00 91.06 199 GLY A N 1
ATOM 1479 C CA . GLY A 1 199 ? -18.787 -3.453 3.359 1.00 91.06 199 GLY A CA 1
ATOM 1480 C C . GLY A 1 199 ? -17.683 -4.461 3.716 1.00 91.06 199 GLY A C 1
ATOM 1481 O O . GLY A 1 199 ? -17.918 -5.373 4.506 1.00 91.06 199 GLY A O 1
ATOM 1482 N N . GLY A 1 200 ? -16.488 -4.315 3.142 1.00 91.44 200 GLY A N 1
ATOM 1483 C CA . GLY A 1 200 ? -15.308 -5.130 3.419 1.00 91.44 200 GLY A CA 1
ATOM 1484 C C . GLY A 1 200 ? -14.446 -4.630 4.588 1.00 91.44 200 GLY A C 1
ATOM 1485 O O . GLY A 1 200 ? -14.706 -3.604 5.220 1.00 91.44 200 GLY A O 1
ATOM 1486 N N . ASP A 1 201 ? -13.359 -5.355 4.867 1.00 90.94 201 ASP A N 1
ATOM 1487 C CA . ASP A 1 201 ? -12.402 -5.001 5.921 1.00 90.94 201 ASP A CA 1
ATOM 1488 C C . ASP A 1 201 ? -11.477 -3.852 5.485 1.00 90.94 201 ASP A C 1
ATOM 1490 O O . ASP A 1 201 ? -10.451 -4.046 4.828 1.00 90.94 201 ASP A O 1
ATOM 1494 N N . ALA A 1 202 ? -11.848 -2.646 5.905 1.00 91.06 202 ALA A N 1
ATOM 1495 C CA . ALA A 1 202 ? -11.174 -1.392 5.599 1.00 91.06 202 ALA A CA 1
ATOM 1496 C C . ALA A 1 202 ? -9.692 -1.335 6.000 1.00 91.06 202 ALA A C 1
ATOM 1498 O O . ALA A 1 202 ? -8.880 -0.744 5.292 1.00 91.06 202 ALA A O 1
ATOM 1499 N N . GLU A 1 203 ? -9.325 -1.923 7.137 1.00 87.69 203 GLU A N 1
ATOM 1500 C CA . GLU A 1 203 ? -7.975 -1.775 7.694 1.00 87.69 203 GLU A CA 1
ATOM 1501 C C . GLU A 1 203 ? -7.020 -2.819 7.108 1.00 87.69 203 GLU A C 1
ATOM 1503 O O . GLU A 1 203 ? -5.848 -2.536 6.840 1.00 87.69 203 GLU A O 1
ATOM 1508 N N . THR A 1 204 ? -7.545 -4.007 6.795 1.00 90.88 204 THR A N 1
ATOM 1509 C CA . THR A 1 204 ? -6.830 -4.974 5.957 1.00 90.88 204 THR A CA 1
ATOM 1510 C C . THR A 1 204 ? -6.632 -4.413 4.547 1.00 90.88 204 THR A C 1
ATOM 1512 O O . THR A 1 204 ? -5.525 -4.489 4.018 1.00 90.88 204 THR A O 1
ATOM 1515 N N . ALA A 1 205 ? -7.653 -3.774 3.965 1.00 95.31 205 ALA A N 1
ATOM 1516 C CA . ALA A 1 205 ? -7.552 -3.121 2.661 1.00 95.31 205 ALA A CA 1
ATOM 1517 C C . ALA A 1 205 ? -6.532 -1.973 2.650 1.00 95.31 205 ALA A C 1
ATOM 1519 O O . ALA A 1 205 ? -5.731 -1.883 1.722 1.00 95.31 205 ALA A O 1
ATOM 1520 N N . PHE A 1 206 ? -6.485 -1.152 3.704 1.00 93.31 206 PHE A N 1
ATOM 1521 C CA . PHE A 1 206 ? -5.437 -0.141 3.868 1.00 93.31 206 PHE A CA 1
ATOM 1522 C C . PHE A 1 206 ? -4.039 -0.773 3.840 1.00 93.31 206 PHE A C 1
ATOM 1524 O O . PHE A 1 206 ? -3.158 -0.316 3.115 1.00 93.31 206 PHE A O 1
ATOM 1531 N N . THR A 1 207 ? -3.842 -1.855 4.600 1.00 92.06 207 THR A N 1
ATOM 1532 C CA . THR A 1 207 ? -2.565 -2.582 4.652 1.00 92.06 207 THR A CA 1
ATOM 1533 C C . THR A 1 207 ? -2.184 -3.147 3.282 1.00 92.06 207 THR A C 1
ATOM 1535 O O . THR A 1 207 ? -1.039 -3.017 2.860 1.00 92.06 207 THR A O 1
ATOM 1538 N N . VAL A 1 208 ? -3.143 -3.726 2.556 1.00 95.81 208 VAL A N 1
ATOM 1539 C CA . VAL A 1 208 ? -2.940 -4.215 1.186 1.00 95.81 208 VAL A CA 1
ATOM 1540 C C . VAL A 1 208 ? -2.529 -3.078 0.254 1.00 95.81 208 VAL A C 1
ATOM 1542 O O . VAL A 1 208 ? -1.520 -3.202 -0.433 1.00 95.81 208 VAL A O 1
ATOM 1545 N N . GLY A 1 209 ? -3.254 -1.957 0.255 1.00 96.38 209 GLY A N 1
ATOM 1546 C CA . GLY A 1 209 ? -2.937 -0.823 -0.611 1.00 96.38 209 GLY A CA 1
ATOM 1547 C C . GLY A 1 209 ? -1.583 -0.186 -0.293 1.00 96.38 209 GLY A C 1
ATOM 1548 O O . GLY A 1 209 ? -0.872 0.228 -1.199 1.00 96.38 209 GLY A O 1
ATOM 1549 N N . LEU A 1 210 ? -1.157 -0.196 0.968 1.00 93.44 210 LEU A N 1
ATOM 1550 C CA . LEU A 1 210 ? 0.181 0.248 1.358 1.00 93.44 210 LEU A CA 1
ATOM 1551 C C . LEU A 1 210 ? 1.284 -0.691 0.834 1.00 93.44 210 LEU A C 1
ATOM 1553 O O . LEU A 1 210 ? 2.367 -0.232 0.476 1.00 93.44 210 LEU A O 1
ATOM 1557 N N . LEU A 1 211 ? 1.028 -2.002 0.835 1.00 93.50 211 LEU A N 1
ATOM 1558 C CA . LEU A 1 211 ? 2.021 -3.039 0.538 1.00 93.50 211 LEU A CA 1
ATOM 1559 C C . LEU A 1 211 ? 1.995 -3.541 -0.911 1.00 93.50 211 LEU A C 1
ATOM 1561 O O . LEU A 1 211 ? 2.870 -4.325 -1.267 1.00 93.50 211 LEU A O 1
ATOM 1565 N N . HIS A 1 212 ? 1.032 -3.126 -1.739 1.00 97.25 212 HIS A N 1
ATOM 1566 C CA . HIS A 1 212 ? 0.841 -3.674 -3.091 1.00 97.25 212 HIS A CA 1
ATOM 1567 C C . HIS A 1 212 ? 2.114 -3.623 -3.956 1.00 97.25 212 HIS A C 1
ATOM 1569 O O . HIS A 1 212 ? 2.456 -4.612 -4.598 1.00 97.25 212 HIS A O 1
ATOM 1575 N N . ASP A 1 213 ? 2.881 -2.536 -3.857 1.00 95.94 213 ASP A N 1
ATOM 1576 C CA . ASP A 1 213 ? 4.132 -2.345 -4.596 1.00 95.94 213 ASP A CA 1
ATOM 1577 C C . ASP A 1 213 ? 5.388 -2.658 -3.764 1.00 95.94 213 ASP A C 1
ATOM 1579 O O . ASP A 1 213 ? 6.500 -2.279 -4.128 1.00 95.94 213 ASP A O 1
ATOM 1583 N N . ILE A 1 214 ? 5.280 -3.356 -2.628 1.00 92.38 214 ILE A N 1
ATOM 1584 C CA . ILE A 1 214 ? 6.438 -3.593 -1.744 1.00 92.38 214 ILE A CA 1
ATOM 1585 C C . ILE A 1 214 ? 7.577 -4.364 -2.436 1.00 92.38 214 ILE A C 1
ATOM 1587 O O . ILE A 1 214 ? 8.750 -4.208 -2.082 1.00 92.38 214 ILE A O 1
ATOM 1591 N N . GLY A 1 215 ? 7.247 -5.153 -3.464 1.00 93.38 215 GLY A N 1
ATOM 1592 C CA . GLY A 1 215 ? 8.222 -5.828 -4.314 1.00 93.38 215 GLY A CA 1
ATOM 1593 C C . GLY A 1 215 ? 9.138 -4.866 -5.075 1.00 93.38 215 GLY A C 1
ATOM 1594 O O . GLY A 1 215 ? 10.303 -5.191 -5.286 1.00 93.38 215 GLY A O 1
ATOM 1595 N N . VAL A 1 216 ? 8.684 -3.651 -5.395 1.00 93.94 216 VAL A N 1
ATOM 1596 C CA . VAL A 1 216 ? 9.517 -2.611 -6.019 1.00 93.94 216 VAL A CA 1
ATOM 1597 C C . VAL A 1 216 ? 10.689 -2.253 -5.109 1.00 93.94 216 VAL A C 1
ATOM 1599 O O . VAL A 1 216 ? 11.831 -2.204 -5.563 1.00 93.94 216 VAL A O 1
ATOM 1602 N N . LEU A 1 217 ? 10.436 -2.048 -3.811 1.00 89.50 217 LEU A N 1
ATOM 1603 C CA . LEU A 1 217 ? 11.497 -1.744 -2.846 1.00 89.50 217 LEU A CA 1
ATOM 1604 C C . LEU A 1 217 ? 12.439 -2.923 -2.652 1.00 89.50 217 LEU A C 1
ATOM 1606 O O . LEU A 1 217 ? 13.653 -2.734 -2.600 1.00 89.50 217 LEU A O 1
ATOM 1610 N N . LEU A 1 218 ? 11.895 -4.140 -2.598 1.00 88.81 218 LEU A N 1
ATOM 1611 C CA . LEU A 1 218 ? 12.710 -5.348 -2.553 1.00 88.81 218 LEU A CA 1
ATOM 1612 C C . LEU A 1 218 ? 13.685 -5.394 -3.737 1.00 88.81 218 LEU A C 1
ATOM 1614 O O . LEU A 1 218 ? 14.886 -5.580 -3.530 1.00 88.81 218 LEU A O 1
ATOM 1618 N N . LEU A 1 219 ? 13.197 -5.193 -4.961 1.00 90.69 219 LEU A N 1
ATOM 1619 C CA . LEU A 1 219 ? 14.012 -5.261 -6.174 1.00 90.69 219 LEU A CA 1
ATOM 1620 C C . LEU A 1 219 ? 14.995 -4.093 -6.280 1.00 90.69 219 LEU A C 1
ATOM 1622 O O . LEU A 1 219 ? 16.166 -4.309 -6.596 1.00 90.69 219 LEU A O 1
ATOM 1626 N N . ALA A 1 220 ? 14.565 -2.875 -5.950 1.00 89.31 220 ALA A N 1
ATOM 1627 C CA . ALA A 1 220 ? 15.423 -1.696 -5.950 1.00 89.31 220 ALA A CA 1
ATOM 1628 C C . ALA A 1 220 ? 16.567 -1.812 -4.928 1.00 89.31 220 ALA A C 1
ATOM 1630 O O . ALA A 1 220 ? 17.698 -1.429 -5.227 1.00 89.31 220 ALA A O 1
ATOM 1631 N N . THR A 1 221 ? 16.304 -2.372 -3.743 1.00 84.06 221 THR A N 1
ATOM 1632 C CA . THR A 1 221 ? 17.319 -2.538 -2.694 1.00 84.06 221 THR A CA 1
ATOM 1633 C C . THR A 1 221 ? 18.246 -3.722 -2.961 1.00 84.06 221 THR A C 1
ATOM 1635 O O . THR A 1 221 ? 19.459 -3.589 -2.809 1.00 84.06 221 THR A O 1
ATOM 1638 N N . THR A 1 222 ? 17.713 -4.880 -3.361 1.00 84.38 222 THR A N 1
ATOM 1639 C CA . THR A 1 222 ? 18.517 -6.110 -3.508 1.00 84.38 222 THR A CA 1
ATOM 1640 C C . THR A 1 222 ? 19.186 -6.235 -4.874 1.00 84.38 222 THR A C 1
ATOM 1642 O O . THR A 1 222 ? 20.249 -6.845 -4.988 1.00 84.38 222 THR A O 1
ATOM 1645 N N . ARG A 1 223 ? 18.604 -5.646 -5.926 1.00 87.75 223 ARG A N 1
ATOM 1646 C CA . ARG A 1 223 ? 19.079 -5.750 -7.315 1.00 87.75 223 ARG A CA 1
ATOM 1647 C C . ARG A 1 223 ? 19.156 -4.374 -7.992 1.00 87.75 223 ARG A C 1
A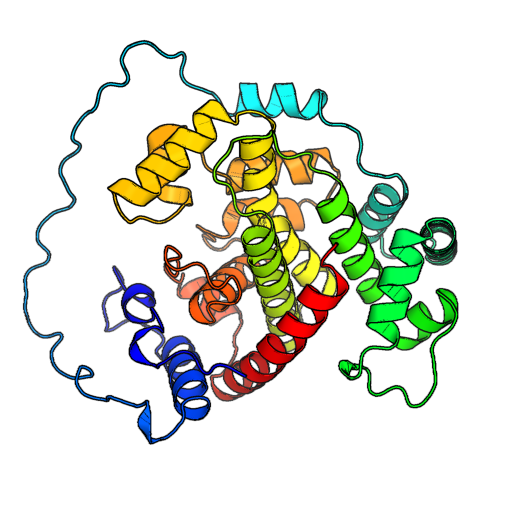TOM 1649 O O . ARG A 1 223 ? 18.655 -4.203 -9.106 1.00 87.75 223 ARG A O 1
ATOM 1656 N N . PRO A 1 224 ? 19.865 -3.401 -7.391 1.00 87.62 224 PRO A N 1
ATOM 1657 C CA . PRO A 1 224 ? 19.842 -2.001 -7.817 1.00 87.62 224 PRO A CA 1
ATOM 1658 C C . PRO A 1 224 ? 20.270 -1.784 -9.273 1.00 87.62 224 PRO A C 1
ATOM 1660 O O . PRO A 1 224 ? 19.680 -0.984 -9.994 1.00 87.62 224 PRO A O 1
ATOM 1663 N N . THR A 1 225 ? 21.264 -2.539 -9.744 1.00 89.50 225 THR A N 1
ATOM 1664 C CA . THR A 1 225 ? 21.766 -2.456 -11.124 1.00 89.50 225 THR A CA 1
ATOM 1665 C C . THR A 1 225 ? 20.780 -3.001 -12.154 1.00 89.50 225 THR A C 1
ATOM 1667 O O . THR A 1 225 ? 20.729 -2.498 -13.274 1.00 89.50 225 THR A O 1
ATOM 1670 N N . HIS A 1 226 ? 19.993 -4.017 -11.796 1.00 91.06 226 HIS A N 1
ATOM 1671 C CA . HIS A 1 226 ? 18.951 -4.563 -12.665 1.00 91.06 226 HIS A CA 1
ATOM 1672 C C . HIS A 1 226 ? 17.736 -3.640 -12.662 1.00 91.06 226 HIS A C 1
ATOM 1674 O O . HIS A 1 226 ? 17.211 -3.310 -13.721 1.00 91.06 226 HIS A O 1
ATOM 1680 N N . TYR A 1 227 ? 17.357 -3.138 -11.488 1.00 92.12 227 TYR A N 1
ATOM 1681 C CA . TYR A 1 227 ? 16.227 -2.230 -11.360 1.00 92.12 227 TYR A CA 1
ATOM 1682 C C . TYR A 1 227 ? 16.474 -0.879 -12.052 1.00 92.12 227 TYR A C 1
ATOM 1684 O O . TYR A 1 227 ? 15.580 -0.329 -12.686 1.00 92.12 227 TYR A O 1
ATOM 1692 N N . ALA A 1 228 ? 17.714 -0.380 -12.072 1.00 92.06 228 ALA A N 1
ATOM 1693 C CA . ALA A 1 228 ? 18.072 0.782 -12.889 1.00 92.06 228 ALA A CA 1
ATOM 1694 C C . ALA A 1 228 ? 17.805 0.559 -14.395 1.00 92.06 228 ALA A C 1
ATOM 1696 O O . ALA A 1 228 ? 17.371 1.484 -15.084 1.00 92.06 228 ALA A O 1
ATOM 1697 N N . LYS A 1 229 ? 18.005 -0.666 -14.909 1.00 94.00 229 LYS A N 1
ATOM 1698 C CA . LYS A 1 229 ? 17.676 -1.017 -16.304 1.00 94.00 229 LYS A CA 1
ATOM 1699 C C . LYS A 1 229 ? 16.168 -1.054 -16.542 1.00 94.00 229 LYS A C 1
ATOM 1701 O O . LYS A 1 229 ? 15.736 -0.601 -17.594 1.00 94.00 229 LYS A O 1
ATOM 1706 N N . VAL A 1 230 ? 15.383 -1.529 -15.571 1.00 94.75 230 VAL A N 1
ATOM 1707 C CA . VAL A 1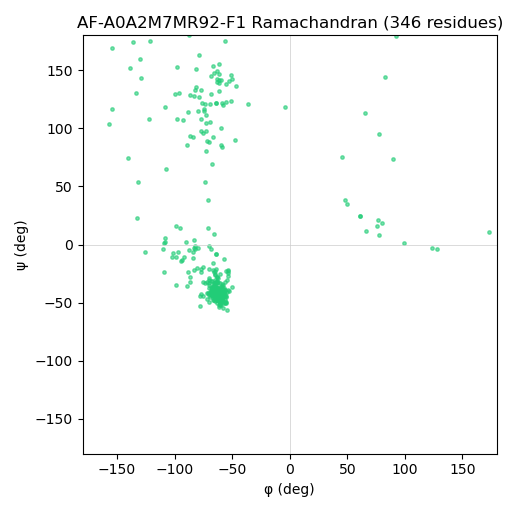 230 ? 13.909 -1.464 -15.613 1.00 94.75 230 VAL A CA 1
ATOM 1708 C C . VAL A 1 230 ? 13.449 -0.016 -15.765 1.00 94.75 230 VAL A C 1
ATOM 1710 O O . VAL A 1 230 ? 12.687 0.299 -16.675 1.00 94.75 230 VAL A O 1
ATOM 1713 N N . LEU A 1 231 ? 13.958 0.892 -14.925 1.00 92.62 231 LEU A N 1
ATOM 1714 C CA . LEU A 1 231 ? 13.587 2.309 -14.981 1.00 92.62 231 LEU A CA 1
ATOM 1715 C C . LEU A 1 231 ? 13.989 2.963 -16.312 1.00 92.62 231 LEU A C 1
ATOM 1717 O O . LEU A 1 231 ? 13.214 3.735 -16.877 1.00 92.62 231 LEU A O 1
ATOM 1721 N N . ALA A 1 232 ? 15.170 2.628 -16.841 1.00 92.94 232 ALA A N 1
ATOM 1722 C CA . ALA A 1 232 ? 15.613 3.097 -18.153 1.00 92.94 232 ALA A CA 1
ATOM 1723 C C . ALA A 1 232 ? 14.730 2.554 -19.291 1.00 92.94 232 ALA A C 1
ATOM 1725 O O . ALA A 1 232 ? 14.354 3.309 -20.186 1.00 92.94 232 ALA A O 1
ATOM 1726 N N . TRP A 1 233 ? 14.352 1.273 -19.236 1.00 94.81 233 TRP A N 1
ATOM 1727 C CA . TRP A 1 233 ? 13.455 0.649 -20.209 1.00 94.81 233 TRP A CA 1
ATOM 1728 C C . TRP A 1 233 ? 12.069 1.292 -20.193 1.00 94.81 233 TRP A C 1
ATOM 1730 O O . TRP A 1 233 ? 11.559 1.661 -21.251 1.00 94.81 233 TRP A O 1
ATOM 1740 N N . ARG A 1 234 ? 11.495 1.491 -18.998 1.00 93.19 234 ARG A N 1
ATOM 1741 C CA . ARG A 1 234 ? 10.216 2.186 -18.807 1.00 93.19 234 ARG A CA 1
ATOM 1742 C C . ARG A 1 234 ? 10.251 3.583 -19.421 1.00 93.19 234 ARG A C 1
ATOM 1744 O O . ARG A 1 234 ? 9.316 3.967 -20.112 1.00 93.19 234 ARG A O 1
ATOM 1751 N N . ALA A 1 235 ? 11.330 4.333 -19.192 1.00 90.06 235 ALA A N 1
ATOM 1752 C CA . ALA A 1 235 ? 11.484 5.678 -19.740 1.00 90.06 235 ALA A CA 1
ATOM 1753 C C . ALA A 1 235 ? 11.632 5.686 -21.271 1.00 90.06 235 ALA A C 1
ATOM 1755 O O . ALA A 1 235 ? 11.078 6.564 -21.923 1.00 90.06 235 ALA A O 1
ATOM 1756 N N . ALA A 1 236 ? 12.363 4.724 -21.840 1.00 93.38 236 ALA A N 1
ATOM 1757 C CA . ALA A 1 236 ? 12.604 4.644 -23.281 1.00 93.38 236 ALA A CA 1
ATOM 1758 C C . ALA A 1 236 ? 11.376 4.177 -24.077 1.00 93.38 236 ALA A C 1
ATOM 1760 O O . ALA A 1 236 ? 11.191 4.602 -25.214 1.00 93.38 236 ALA A O 1
ATOM 1761 N N . ASN A 1 237 ? 10.555 3.305 -23.491 1.00 90.12 237 ASN A N 1
ATOM 1762 C CA . ASN A 1 237 ? 9.392 2.724 -24.162 1.00 90.12 237 ASN A CA 1
ATOM 1763 C C . ASN A 1 237 ? 8.078 3.417 -23.798 1.00 90.12 237 ASN A C 1
ATOM 1765 O O . ASN A 1 237 ? 7.074 3.127 -24.440 1.00 90.12 237 ASN A O 1
ATOM 1769 N N . ASP A 1 238 ? 8.091 4.295 -22.785 1.00 86.06 238 ASP A N 1
ATOM 1770 C CA . ASP A 1 238 ? 6.903 4.905 -22.185 1.00 86.06 238 ASP A CA 1
ATOM 1771 C C . ASP A 1 238 ? 5.833 3.825 -21.955 1.00 86.06 238 ASP A C 1
ATOM 1773 O O . ASP A 1 238 ? 4.900 3.667 -22.737 1.00 86.06 238 ASP A O 1
ATOM 1777 N N . CYS A 1 239 ? 6.028 2.989 -20.934 1.00 87.88 239 CYS A N 1
ATOM 1778 C CA . CYS A 1 239 ? 5.174 1.834 -20.632 1.00 87.88 239 CYS A CA 1
ATOM 1779 C C . CYS A 1 239 ? 4.876 1.735 -19.124 1.00 87.88 239 CYS A C 1
ATOM 1781 O O . CYS A 1 239 ? 5.389 2.530 -18.326 1.00 87.88 239 CYS A O 1
ATOM 1783 N N . LEU A 1 240 ? 4.012 0.802 -18.715 1.00 91.12 240 LEU A N 1
ATOM 1784 C CA . LEU A 1 240 ? 3.757 0.527 -17.299 1.00 91.12 240 LEU A CA 1
ATOM 1785 C C . LEU A 1 240 ? 5.011 -0.068 -16.641 1.00 91.12 240 LEU A C 1
ATOM 1787 O O . LEU A 1 240 ? 5.845 -0.701 -17.294 1.00 91.12 240 LEU A O 1
ATOM 1791 N N . LEU A 1 241 ? 5.144 0.120 -15.324 1.00 93.62 241 LEU A N 1
ATOM 1792 C CA . LEU A 1 241 ? 6.275 -0.429 -14.570 1.00 93.62 241 LEU A CA 1
ATOM 1793 C C . LEU A 1 241 ? 6.319 -1.960 -14.653 1.00 93.62 241 LEU A C 1
ATOM 1795 O O . LEU A 1 241 ? 7.371 -2.509 -14.969 1.00 93.62 241 LEU A O 1
ATOM 1799 N N . VAL A 1 242 ? 5.170 -2.617 -14.470 1.00 95.06 242 VAL A N 1
ATOM 1800 C CA . VAL A 1 242 ? 5.024 -4.078 -14.576 1.00 95.06 242 VAL A CA 1
ATOM 1801 C C . VAL A 1 242 ? 5.487 -4.609 -15.941 1.00 95.06 242 VAL A C 1
ATOM 1803 O O . VAL A 1 242 ? 6.181 -5.617 -16.018 1.00 95.06 242 VAL A O 1
ATOM 1806 N N . GLU A 1 243 ? 5.204 -3.889 -17.032 1.00 95.00 243 GLU A N 1
ATOM 1807 C CA . GLU A 1 243 ? 5.635 -4.270 -18.385 1.00 95.00 243 GLU A CA 1
ATOM 1808 C C . GLU A 1 243 ? 7.157 -4.155 -18.548 1.00 95.00 243 GLU A C 1
ATOM 1810 O O . GLU A 1 243 ? 7.791 -5.015 -19.163 1.00 95.00 243 GLU A O 1
ATOM 1815 N N . ALA A 1 244 ? 7.758 -3.103 -17.985 1.00 95.69 244 ALA A N 1
ATOM 1816 C CA . ALA A 1 244 ? 9.204 -2.910 -18.020 1.00 95.69 244 ALA A CA 1
ATOM 1817 C C . ALA A 1 244 ? 9.947 -3.964 -17.186 1.00 95.69 244 ALA A C 1
ATOM 1819 O O . ALA A 1 244 ? 11.005 -4.441 -17.596 1.00 95.69 244 ALA A O 1
ATOM 1820 N N . GLU A 1 245 ? 9.403 -4.344 -16.032 1.00 96.25 245 GLU A N 1
ATOM 1821 C CA . GLU A 1 245 ? 9.963 -5.406 -15.195 1.00 96.25 245 GLU A CA 1
ATOM 1822 C C . GLU A 1 245 ? 9.890 -6.757 -15.892 1.00 96.25 245 GLU A C 1
ATOM 1824 O O . GLU A 1 245 ? 10.916 -7.421 -16.017 1.00 96.25 245 GLU A O 1
ATOM 1829 N N . GLN A 1 246 ? 8.734 -7.118 -16.453 1.00 95.00 246 GLN A N 1
ATOM 1830 C CA . GLN A 1 246 ? 8.595 -8.351 -17.227 1.00 95.00 246 GLN A CA 1
ATOM 1831 C C . GLN A 1 246 ? 9.566 -8.385 -18.418 1.00 95.00 246 GLN A C 1
ATOM 1833 O O . GLN A 1 246 ? 10.211 -9.404 -18.661 1.00 95.00 246 GLN A O 1
ATOM 1838 N N . ALA A 1 247 ? 9.749 -7.266 -19.127 1.00 94.88 247 ALA A N 1
ATOM 1839 C CA . ALA A 1 247 ? 10.671 -7.188 -20.261 1.00 94.88 247 ALA A CA 1
ATOM 1840 C C . ALA A 1 247 ? 12.155 -7.337 -19.870 1.00 94.88 247 ALA A C 1
ATOM 1842 O O . ALA A 1 247 ? 12.936 -7.904 -20.635 1.00 94.88 247 ALA A O 1
ATOM 1843 N N . VAL A 1 248 ? 12.561 -6.814 -18.709 1.00 94.94 248 VAL A N 1
ATOM 1844 C CA . VAL A 1 248 ? 13.977 -6.749 -18.297 1.00 94.94 248 VAL A CA 1
ATOM 1845 C C . VAL A 1 248 ? 14.373 -7.884 -17.347 1.00 94.94 248 VAL A C 1
ATOM 1847 O O . VAL A 1 248 ? 15.513 -8.350 -17.398 1.00 94.94 248 VAL A O 1
ATOM 1850 N N . LEU A 1 249 ? 13.466 -8.309 -16.469 1.00 93.94 249 LEU A N 1
ATOM 1851 C CA . LEU A 1 249 ? 13.700 -9.282 -15.399 1.00 93.94 249 LEU A CA 1
ATOM 1852 C C . LEU A 1 249 ? 13.017 -10.632 -15.661 1.00 93.94 249 LEU A C 1
ATOM 1854 O O . LEU A 1 249 ? 13.473 -11.639 -15.131 1.00 93.94 249 LEU A O 1
ATOM 1858 N N . GLY A 1 250 ? 11.952 -10.672 -16.472 1.00 93.00 250 GLY A N 1
ATOM 1859 C CA . GLY A 1 250 ? 11.144 -11.880 -16.703 1.00 93.00 250 GLY A CA 1
ATOM 1860 C C . GLY A 1 250 ? 10.161 -12.215 -15.574 1.00 93.00 250 GLY A C 1
ATOM 1861 O O . GLY A 1 250 ? 9.583 -13.300 -15.569 1.00 93.00 250 GLY A O 1
ATOM 1862 N N . PHE A 1 251 ? 10.015 -11.310 -14.609 1.00 94.50 251 PHE A N 1
ATOM 1863 C CA . PHE A 1 251 ? 9.025 -11.320 -13.536 1.00 94.50 251 PHE A CA 1
ATOM 1864 C C . PHE A 1 251 ? 8.799 -9.870 -13.076 1.00 94.50 251 PHE A C 1
ATOM 1866 O O . PHE A 1 251 ? 9.565 -8.979 -13.455 1.00 94.50 251 PHE A O 1
ATOM 1873 N N . ASP A 1 252 ? 7.782 -9.626 -12.253 1.00 95.81 252 ASP A N 1
ATOM 1874 C CA . ASP A 1 252 ? 7.418 -8.282 -11.788 1.00 95.81 252 ASP A CA 1
ATOM 1875 C C . ASP A 1 252 ? 7.447 -8.101 -10.260 1.00 95.81 252 ASP A C 1
ATOM 1877 O O . ASP A 1 252 ? 7.704 -9.024 -9.475 1.00 95.81 252 ASP A O 1
ATOM 1881 N N . HIS A 1 253 ? 7.213 -6.861 -9.826 1.00 96.44 253 HIS A N 1
ATOM 1882 C CA . HIS A 1 253 ? 7.130 -6.507 -8.415 1.00 96.44 253 HIS A CA 1
ATOM 1883 C C . HIS A 1 253 ? 5.950 -7.154 -7.689 1.00 96.44 253 HIS A C 1
ATOM 1885 O O . HIS A 1 253 ? 6.056 -7.344 -6.479 1.00 96.44 253 HIS A O 1
ATOM 1891 N N . ALA A 1 254 ? 4.850 -7.501 -8.360 1.00 97.25 254 ALA A N 1
ATOM 1892 C CA . ALA A 1 254 ? 3.709 -8.131 -7.701 1.00 97.25 254 ALA A CA 1
ATOM 1893 C C . ALA A 1 254 ? 4.090 -9.546 -7.239 1.00 97.25 254 ALA A C 1
ATOM 1895 O O . ALA A 1 254 ? 3.875 -9.906 -6.079 1.00 97.25 254 ALA A O 1
ATOM 1896 N N . GLN A 1 255 ? 4.789 -10.299 -8.096 1.00 95.31 255 GLN A N 1
ATOM 1897 C CA . GLN A 1 255 ? 5.354 -11.611 -7.760 1.00 95.31 255 GLN A CA 1
ATOM 1898 C C . GLN A 1 255 ? 6.409 -11.516 -6.643 1.00 95.31 255 GLN A C 1
ATOM 1900 O O . GLN A 1 255 ? 6.408 -12.304 -5.693 1.00 95.31 255 GLN A O 1
ATOM 1905 N N . ALA A 1 256 ? 7.308 -10.529 -6.716 1.00 94.31 256 ALA A N 1
ATOM 1906 C CA . ALA A 1 256 ? 8.311 -10.307 -5.672 1.00 94.31 256 ALA A CA 1
ATOM 1907 C C . ALA A 1 256 ? 7.670 -9.880 -4.331 1.00 94.31 256 ALA A C 1
ATOM 1909 O O . ALA A 1 256 ? 8.114 -10.296 -3.256 1.00 94.31 256 ALA A O 1
ATOM 1910 N N . GLY A 1 257 ?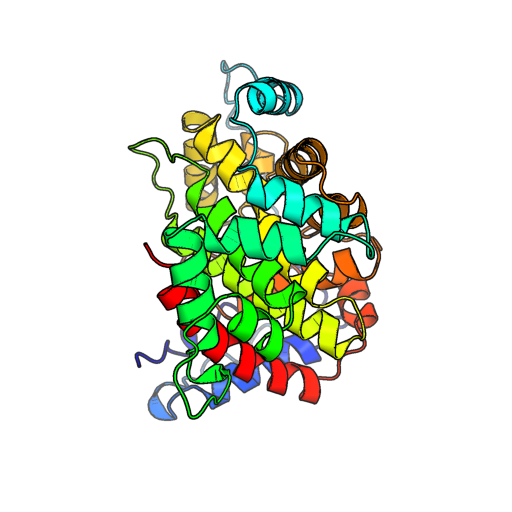 6.611 -9.070 -4.393 1.00 94.25 257 GLY A N 1
ATOM 1911 C CA . GLY A 1 257 ? 5.849 -8.578 -3.251 1.00 94.25 257 GLY A CA 1
ATOM 1912 C C . GLY A 1 257 ? 5.066 -9.679 -2.540 1.00 94.25 257 GLY A C 1
ATOM 1913 O O . GLY A 1 257 ? 5.098 -9.737 -1.312 1.00 94.25 257 GLY A O 1
ATOM 1914 N N . GLU A 1 258 ? 4.439 -10.596 -3.281 1.00 95.12 258 GLU A N 1
ATOM 1915 C CA . GLU A 1 258 ? 3.755 -11.771 -2.722 1.00 95.12 258 GLU A CA 1
ATOM 1916 C C . GLU A 1 258 ? 4.699 -12.603 -1.852 1.00 95.12 258 GLU A C 1
ATOM 1918 O O . GLU A 1 258 ? 4.387 -12.955 -0.707 1.00 95.12 258 GLU A O 1
ATOM 1923 N N . ALA A 1 259 ? 5.880 -12.901 -2.391 1.00 92.00 259 ALA A N 1
ATOM 1924 C CA . ALA A 1 259 ? 6.854 -13.720 -1.698 1.00 92.00 259 ALA A CA 1
ATOM 1925 C C . ALA A 1 259 ? 7.404 -13.018 -0.450 1.00 92.00 259 ALA A C 1
ATOM 1927 O O . ALA A 1 259 ? 7.602 -13.660 0.587 1.00 92.00 259 ALA A O 1
ATOM 1928 N N . LEU A 1 260 ? 7.596 -11.697 -0.512 1.00 90.69 260 LEU A N 1
ATOM 1929 C CA . LEU A 1 260 ? 7.997 -10.904 0.644 1.00 90.69 260 LEU A CA 1
ATOM 1930 C C . LEU A 1 260 ? 6.907 -10.861 1.723 1.00 90.69 260 LEU A C 1
ATOM 1932 O O . LEU A 1 260 ? 7.198 -11.125 2.890 1.00 90.69 260 LEU A O 1
ATOM 1936 N N . ALA A 1 261 ? 5.657 -10.585 1.344 1.00 91.38 261 ALA A N 1
ATOM 1937 C CA . ALA A 1 261 ? 4.520 -10.553 2.261 1.00 91.38 261 ALA A CA 1
ATOM 1938 C C . ALA A 1 261 ? 4.343 -11.909 2.963 1.00 91.38 261 ALA A C 1
ATOM 1940 O O . ALA A 1 261 ? 4.239 -11.974 4.191 1.00 91.38 261 ALA A O 1
ATOM 1941 N N . SER A 1 262 ? 4.422 -13.000 2.200 1.00 91.06 262 SER A N 1
ATOM 1942 C CA . SER A 1 262 ? 4.373 -14.367 2.727 1.00 91.06 262 SER A CA 1
ATOM 1943 C C . SER A 1 262 ? 5.518 -14.639 3.704 1.00 91.06 262 SER A C 1
ATOM 1945 O O . SER A 1 262 ? 5.310 -15.169 4.795 1.00 91.06 262 SER A O 1
ATOM 1947 N N . ARG A 1 263 ? 6.744 -14.223 3.362 1.00 87.44 263 ARG A N 1
ATOM 1948 C CA . ARG A 1 263 ? 7.928 -14.399 4.216 1.00 87.44 263 ARG A CA 1
ATOM 1949 C C . ARG A 1 263 ? 7.841 -13.624 5.530 1.00 87.44 263 ARG A C 1
ATOM 1951 O O . ARG A 1 263 ? 8.404 -14.069 6.537 1.00 87.44 263 ARG A O 1
ATOM 1958 N N . TRP A 1 264 ? 7.184 -12.473 5.505 1.00 87.81 264 TRP A N 1
ATOM 1959 C CA . TRP A 1 264 ? 6.909 -11.635 6.668 1.00 87.81 264 TRP A CA 1
ATOM 1960 C C . TRP A 1 264 ? 5.720 -12.116 7.506 1.00 87.81 264 TRP A C 1
ATOM 1962 O O . TRP A 1 264 ? 5.479 -11.565 8.577 1.00 87.81 264 TRP A O 1
ATOM 1972 N N . GLY A 1 265 ? 5.028 -13.174 7.074 1.00 88.69 265 GLY A N 1
ATOM 1973 C CA . GLY A 1 265 ? 3.931 -13.788 7.818 1.00 88.69 265 GLY A CA 1
ATOM 1974 C C . GLY A 1 265 ? 2.599 -13.054 7.678 1.00 88.69 265 GLY A C 1
ATOM 1975 O O . GLY A 1 265 ? 1.709 -13.256 8.508 1.00 88.69 265 GLY A O 1
ATOM 1976 N N . PHE A 1 266 ? 2.447 -12.202 6.658 1.00 90.75 266 PHE A N 1
ATOM 1977 C CA . PHE A 1 266 ? 1.149 -11.608 6.352 1.00 90.75 266 PHE A CA 1
ATOM 1978 C C . PHE A 1 266 ? 0.126 -12.696 5.984 1.00 90.75 266 PHE A C 1
ATOM 1980 O O . PHE A 1 266 ? 0.502 -13.700 5.369 1.00 90.75 266 PHE A O 1
ATOM 1987 N N . PRO A 1 267 ? -1.165 -12.503 6.321 1.00 92.19 267 PRO A N 1
ATOM 1988 C CA . PRO A 1 267 ? -2.230 -13.406 5.905 1.00 92.19 267 PRO A CA 1
ATOM 1989 C C . PRO A 1 267 ? -2.202 -13.687 4.398 1.00 92.19 267 PRO A C 1
ATOM 1991 O O . PRO A 1 267 ? -1.987 -12.778 3.592 1.00 92.19 267 PRO A O 1
ATOM 1994 N N . ALA A 1 268 ? -2.513 -14.925 4.002 1.00 92.88 268 ALA A N 1
ATOM 1995 C CA . ALA A 1 268 ? -2.502 -15.343 2.596 1.00 92.88 268 ALA A CA 1
ATOM 1996 C C . ALA A 1 268 ? -3.407 -14.475 1.700 1.00 92.88 268 ALA A C 1
ATOM 1998 O O . ALA A 1 268 ? -3.077 -14.234 0.544 1.00 92.88 268 ALA A O 1
ATOM 1999 N N . GLY A 1 269 ? -4.518 -13.954 2.237 1.00 93.75 269 GLY A N 1
ATOM 2000 C CA . GLY A 1 269 ? -5.388 -13.017 1.520 1.00 93.75 269 GLY A CA 1
ATOM 2001 C C . GLY A 1 269 ? -4.702 -11.691 1.172 1.00 93.75 269 GLY A C 1
ATOM 2002 O O . GLY A 1 269 ? -4.906 -11.178 0.075 1.00 93.75 269 GLY A O 1
ATOM 2003 N N . ILE A 1 270 ? -3.843 -11.172 2.060 1.00 94.44 270 ILE A N 1
ATOM 2004 C CA . ILE A 1 270 ? -3.039 -9.967 1.803 1.00 94.44 270 ILE A CA 1
ATOM 2005 C C . ILE A 1 270 ? -1.969 -10.274 0.757 1.00 94.44 270 ILE A C 1
ATOM 2007 O O . ILE A 1 270 ? -1.869 -9.552 -0.229 1.00 94.44 270 ILE A O 1
ATOM 2011 N N . ALA A 1 271 ? -1.211 -11.362 0.930 1.00 95.50 271 ALA A N 1
ATOM 2012 C CA . ALA A 1 271 ? -0.174 -11.756 -0.027 1.00 95.50 271 ALA A CA 1
ATOM 2013 C C . ALA A 1 271 ? -0.750 -11.976 -1.439 1.00 95.50 271 ALA A C 1
ATOM 2015 O O . ALA A 1 271 ? -0.192 -11.483 -2.414 1.00 95.50 271 ALA A O 1
ATOM 2016 N N . ARG A 1 272 ? -1.920 -12.618 -1.542 1.00 96.38 272 ARG A N 1
ATOM 2017 C CA . ARG A 1 272 ? -2.639 -12.809 -2.809 1.00 96.38 272 ARG A CA 1
ATOM 2018 C C . ARG A 1 272 ? -3.118 -11.491 -3.421 1.00 96.38 272 ARG A C 1
ATOM 2020 O O . ARG A 1 272 ? -3.039 -11.329 -4.634 1.00 96.38 272 ARG A O 1
ATOM 2027 N N . ALA A 1 273 ? -3.616 -10.556 -2.611 1.00 97.25 273 ALA A N 1
ATOM 2028 C CA . ALA A 1 273 ? -4.010 -9.234 -3.097 1.00 97.25 273 ALA A CA 1
ATOM 2029 C C . ALA A 1 273 ? -2.813 -8.447 -3.646 1.00 97.25 273 ALA A C 1
ATOM 2031 O O . ALA A 1 273 ? -2.925 -7.843 -4.707 1.00 97.25 273 ALA A O 1
ATOM 2032 N N . VAL A 1 274 ? -1.653 -8.540 -2.988 1.00 97.25 274 VAL A N 1
ATOM 2033 C CA . VAL A 1 274 ? -0.381 -8.013 -3.505 1.00 97.25 274 VAL A CA 1
ATOM 2034 C C . VAL A 1 274 ? 0.007 -8.702 -4.820 1.00 97.25 274 VAL A C 1
ATOM 2036 O O . VAL A 1 274 ? 0.372 -8.020 -5.766 1.00 97.25 274 VAL A O 1
ATOM 2039 N N . ALA A 1 275 ? -0.128 -10.024 -4.930 1.00 96.81 275 ALA A N 1
ATOM 2040 C CA . ALA A 1 275 ? 0.249 -10.770 -6.135 1.00 96.81 275 ALA A CA 1
ATOM 2041 C C . ALA A 1 275 ? -0.598 -10.424 -7.373 1.00 96.81 275 ALA A C 1
ATOM 2043 O O . ALA A 1 275 ? -0.099 -10.425 -8.495 1.00 96.81 275 ALA A O 1
ATOM 2044 N N . LEU A 1 276 ? -1.895 -10.168 -7.176 1.00 96.69 276 LEU A N 1
ATOM 2045 C CA . LEU A 1 276 ? -2.882 -10.105 -8.260 1.00 96.69 276 LEU A CA 1
ATOM 2046 C C . LEU A 1 276 ? -3.381 -8.688 -8.576 1.00 96.69 276 LEU A C 1
ATOM 2048 O O . LEU A 1 276 ? -4.276 -8.537 -9.401 1.00 96.69 276 LEU A O 1
ATOM 2052 N N . HIS A 1 277 ? -2.835 -7.635 -7.963 1.00 96.94 277 HIS A N 1
ATOM 2053 C CA . HIS A 1 277 ? -3.387 -6.282 -8.123 1.00 96.94 277 HIS A CA 1
ATOM 2054 C C . HIS A 1 277 ? -3.292 -5.712 -9.557 1.00 96.94 277 HIS A C 1
ATOM 2056 O O . HIS A 1 277 ? -4.099 -4.855 -9.909 1.00 96.94 277 HIS A O 1
ATOM 2062 N N . HIS A 1 278 ? -2.374 -6.191 -10.411 1.00 94.75 278 HIS A N 1
ATOM 2063 C CA . HIS A 1 278 ? -2.349 -5.849 -11.852 1.00 94.75 278 HIS A CA 1
ATOM 2064 C C . HIS A 1 278 ? -3.206 -6.779 -12.720 1.00 94.75 278 HIS A C 1
ATOM 2066 O O . HIS A 1 278 ? -3.621 -6.388 -13.807 1.00 94.75 278 HIS A O 1
ATOM 2072 N N . ALA A 1 279 ? -3.469 -8.002 -12.258 1.00 92.25 279 ALA A N 1
ATOM 2073 C CA . ALA A 1 279 ? -4.171 -9.046 -13.004 1.00 92.25 279 ALA A CA 1
ATOM 2074 C C . ALA A 1 279 ? -5.126 -9.813 -12.066 1.00 92.25 279 ALA A C 1
ATOM 2076 O O . ALA A 1 279 ? -4.830 -10.940 -11.658 1.00 92.25 279 ALA A O 1
ATOM 2077 N N . 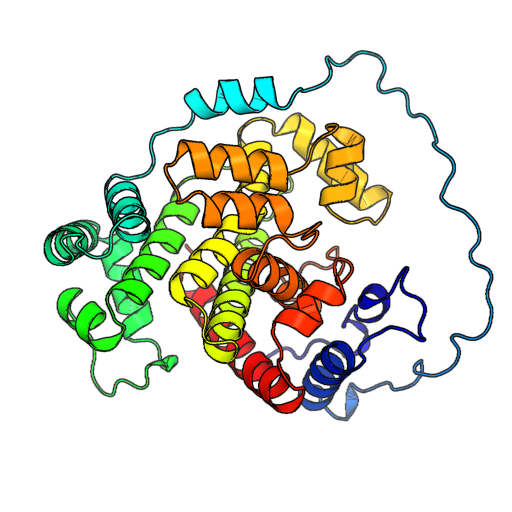PRO A 1 280 ? -6.263 -9.203 -11.683 1.00 90.19 280 PRO A N 1
ATOM 2078 C CA . PRO A 1 280 ? -7.093 -9.694 -10.586 1.00 90.19 280 PRO A CA 1
ATOM 2079 C C . PRO A 1 280 ? -7.742 -11.052 -10.871 1.00 90.19 280 PRO A C 1
ATOM 2081 O O . PRO A 1 280 ? -7.888 -11.843 -9.939 1.00 90.19 280 PRO A O 1
ATOM 2084 N N . GLY A 1 281 ? -8.117 -11.344 -12.125 1.00 82.88 281 GLY A N 1
ATOM 2085 C CA . GLY A 1 281 ? -8.547 -12.674 -12.587 1.00 82.88 281 GLY A CA 1
ATOM 2086 C C . GLY A 1 281 ? -9.613 -13.361 -11.718 1.00 82.88 281 GLY A C 1
ATOM 2087 O O . GLY A 1 281 ? -9.542 -14.573 -11.514 1.00 82.88 281 GLY A O 1
ATOM 2088 N N . GLY A 1 282 ? -10.544 -12.600 -11.129 1.00 75.44 282 GLY A N 1
ATOM 2089 C CA . GLY A 1 282 ? -11.561 -13.121 -10.203 1.00 75.44 282 GLY A CA 1
ATOM 2090 C C . GLY A 1 282 ? -11.059 -13.429 -8.780 1.00 75.44 282 GLY A C 1
ATOM 2091 O O . GLY A 1 282 ? -11.679 -14.200 -8.051 1.00 75.44 282 GLY A O 1
ATOM 2092 N N . GLY A 1 283 ? -9.939 -12.843 -8.351 1.00 79.06 283 GLY A N 1
ATOM 2093 C CA . GLY A 1 283 ? -9.221 -13.139 -7.104 1.00 79.06 283 GLY A CA 1
ATOM 2094 C C . GLY A 1 283 ? -9.917 -12.807 -5.771 1.00 79.06 283 GLY A C 1
ATOM 2095 O O . GLY A 1 283 ? -9.271 -12.920 -4.729 1.00 79.06 283 GLY A O 1
ATOM 2096 N N . GLY A 1 284 ? -11.203 -12.447 -5.775 1.00 89.56 284 GLY A N 1
ATOM 2097 C CA . GLY A 1 284 ? -11.995 -12.102 -4.586 1.00 89.56 284 GLY A CA 1
ATOM 2098 C C . GLY A 1 284 ? -11.998 -10.605 -4.246 1.00 89.56 284 GLY A C 1
ATOM 2099 O O . GLY A 1 284 ? -11.360 -9.803 -4.922 1.00 89.56 284 GLY A O 1
ATOM 2100 N N . ASP A 1 285 ? -12.718 -10.219 -3.185 1.00 92.75 285 ASP A N 1
ATOM 2101 C CA . ASP A 1 285 ? -13.010 -8.805 -2.880 1.00 92.75 285 ASP A CA 1
ATOM 2102 C C . ASP A 1 285 ? -11.760 -7.997 -2.549 1.00 92.75 285 ASP A C 1
ATOM 2104 O O . ASP A 1 285 ? -11.601 -6.880 -3.021 1.00 92.75 285 ASP A O 1
ATOM 2108 N N . MET A 1 286 ? -10.830 -8.565 -1.781 1.00 95.19 286 MET A N 1
ATOM 2109 C CA . MET A 1 286 ? -9.611 -7.847 -1.402 1.00 95.19 286 MET A CA 1
ATOM 2110 C C . MET A 1 286 ? -8.684 -7.605 -2.601 1.00 95.19 286 MET A C 1
ATOM 2112 O O . MET A 1 286 ? -8.087 -6.538 -2.715 1.00 95.19 286 MET A O 1
ATOM 2116 N N . VAL A 1 287 ? -8.592 -8.576 -3.518 1.00 96.50 287 VAL A N 1
ATOM 2117 C CA . VAL A 1 287 ? -7.882 -8.410 -4.797 1.00 96.50 287 VAL A CA 1
ATOM 2118 C C . VAL A 1 287 ? -8.572 -7.328 -5.626 1.00 96.50 287 VAL A C 1
ATOM 2120 O O . VAL A 1 287 ? -7.898 -6.482 -6.210 1.00 96.50 287 VAL A O 1
ATOM 2123 N N . ALA A 1 288 ? -9.908 -7.311 -5.620 1.00 94.56 288 ALA A N 1
ATOM 2124 C CA . ALA A 1 288 ? -10.672 -6.315 -6.347 1.00 94.56 288 ALA A CA 1
ATOM 2125 C C . ALA A 1 288 ? -10.455 -4.894 -5.833 1.00 94.56 288 ALA A C 1
ATOM 2127 O O . ALA A 1 288 ? -10.188 -3.975 -6.608 1.00 94.56 288 ALA A O 1
ATOM 2128 N N . VAL A 1 289 ? -10.490 -4.740 -4.512 1.00 96.12 289 VAL A N 1
ATOM 2129 C CA . VAL A 1 289 ? -10.180 -3.487 -3.833 1.00 96.12 289 VAL A CA 1
ATOM 2130 C C . VAL A 1 289 ? -8.754 -3.040 -4.149 1.00 96.12 289 VAL A C 1
ATOM 2132 O O . VAL A 1 289 ? -8.569 -1.880 -4.497 1.00 96.12 289 VAL A O 1
ATOM 2135 N N . ALA A 1 290 ? -7.757 -3.930 -4.083 1.00 97.25 290 ALA A N 1
ATOM 2136 C CA . ALA A 1 290 ? -6.364 -3.589 -4.385 1.00 97.25 290 ALA A CA 1
ATOM 2137 C C . ALA A 1 290 ? -6.185 -3.089 -5.827 1.00 97.25 290 ALA A C 1
ATOM 2139 O O . ALA A 1 290 ? -5.540 -2.066 -6.056 1.00 97.25 290 ALA A O 1
ATOM 2140 N N . HIS A 1 291 ? -6.799 -3.788 -6.783 1.00 95.62 291 HIS A N 1
ATOM 2141 C CA . HIS A 1 291 ? -6.748 -3.447 -8.200 1.00 95.62 291 HIS A CA 1
ATOM 2142 C C . HIS A 1 291 ? -7.358 -2.067 -8.482 1.00 95.62 291 HIS A C 1
ATOM 2144 O O . HIS A 1 291 ? -6.694 -1.186 -9.031 1.00 95.62 291 HIS A O 1
ATOM 2150 N N . VAL A 1 292 ? -8.602 -1.842 -8.044 1.00 93.50 292 VAL A N 1
ATOM 2151 C CA . VAL A 1 292 ? -9.301 -0.568 -8.277 1.00 93.50 292 VAL A CA 1
ATOM 2152 C C . VAL A 1 292 ? -8.640 0.572 -7.500 1.00 93.50 292 VAL A C 1
ATOM 2154 O O . VAL A 1 292 ? -8.516 1.676 -8.025 1.00 93.50 292 VAL A O 1
ATOM 2157 N N . ALA A 1 293 ? -8.150 0.321 -6.283 1.00 96.12 293 ALA A N 1
ATOM 2158 C CA . ALA A 1 293 ? -7.430 1.320 -5.501 1.00 96.12 293 ALA A CA 1
ATOM 2159 C C . ALA A 1 293 ? -6.152 1.803 -6.194 1.00 96.12 293 ALA A C 1
ATOM 2161 O O . ALA A 1 293 ? -5.884 3.003 -6.193 1.00 96.12 293 ALA A O 1
ATOM 2162 N N . ASN A 1 294 ? -5.381 0.891 -6.798 1.00 95.75 294 ASN A N 1
ATOM 2163 C CA . ASN A 1 294 ? -4.166 1.243 -7.530 1.00 95.75 294 ASN A CA 1
ATOM 2164 C C . ASN A 1 294 ? -4.483 2.136 -8.742 1.00 95.75 294 ASN A C 1
ATOM 2166 O O . ASN A 1 294 ? -3.832 3.154 -8.979 1.00 95.75 294 ASN A O 1
ATOM 2170 N N . ILE A 1 295 ? -5.547 1.794 -9.473 1.00 91.44 295 ILE A N 1
ATOM 2171 C CA . ILE A 1 295 ? -6.031 2.581 -10.613 1.00 91.44 295 ILE A CA 1
ATOM 2172 C C . ILE A 1 295 ? -6.479 3.968 -10.166 1.00 91.44 295 ILE A C 1
ATOM 2174 O O . ILE A 1 295 ? -6.083 4.955 -10.783 1.00 91.44 295 ILE A O 1
ATOM 2178 N N . LEU A 1 296 ? -7.256 4.062 -9.084 1.00 90.56 296 LEU A N 1
ATOM 2179 C CA . LEU A 1 296 ? -7.694 5.343 -8.534 1.00 90.56 296 LEU A CA 1
ATOM 2180 C C . LEU A 1 296 ? -6.515 6.207 -8.092 1.00 90.56 296 LEU A C 1
ATOM 2182 O O . LEU A 1 296 ? -6.488 7.387 -8.423 1.00 90.56 296 LEU A O 1
ATOM 2186 N N . ALA A 1 297 ? -5.518 5.638 -7.413 1.00 92.62 297 ALA A N 1
ATOM 2187 C CA . ALA A 1 297 ? -4.337 6.383 -6.985 1.00 92.62 297 ALA A CA 1
ATOM 2188 C C . ALA A 1 297 ? -3.545 6.962 -8.172 1.00 92.62 297 ALA A C 1
ATOM 2190 O O . ALA A 1 297 ? -3.104 8.113 -8.113 1.00 92.62 297 ALA A O 1
ATOM 2191 N N . HIS A 1 298 ? -3.419 6.203 -9.267 1.00 89.00 298 HIS A N 1
ATOM 2192 C CA . HIS A 1 298 ? -2.818 6.687 -10.511 1.00 89.00 298 HIS A CA 1
ATOM 2193 C C . HIS A 1 298 ? -3.688 7.718 -11.238 1.00 89.00 298 HIS A C 1
ATOM 2195 O O . HIS A 1 298 ? -3.168 8.729 -11.703 1.00 89.00 298 HIS A O 1
ATOM 2201 N N . ALA A 1 299 ? -4.998 7.490 -11.340 1.00 84.75 299 ALA A N 1
ATOM 2202 C CA . ALA A 1 299 ? -5.928 8.395 -12.017 1.00 84.75 299 ALA A CA 1
ATOM 2203 C C . ALA A 1 299 ? -6.079 9.733 -11.272 1.00 84.75 299 ALA A C 1
ATOM 2205 O O . ALA A 1 299 ? -6.263 10.782 -11.891 1.00 84.75 299 ALA A O 1
ATOM 2206 N N . LEU A 1 300 ? -5.944 9.699 -9.945 1.00 84.81 300 LEU A N 1
ATOM 2207 C CA . LEU A 1 300 ? -5.862 10.874 -9.091 1.00 84.81 300 LEU A CA 1
ATOM 2208 C C . LEU A 1 300 ? -4.448 11.483 -9.030 1.00 84.81 300 LEU A C 1
ATOM 2210 O O . LEU A 1 300 ? -4.270 12.497 -8.369 1.00 84.81 300 LEU A O 1
ATOM 2214 N N . ASP A 1 301 ? -3.443 10.920 -9.699 1.00 86.25 301 ASP A N 1
ATOM 2215 C CA . ASP A 1 301 ? -2.058 11.415 -9.664 1.00 86.25 301 ASP A CA 1
ATOM 2216 C C . ASP A 1 301 ? -1.531 11.695 -8.237 1.00 86.25 301 ASP A C 1
ATOM 2218 O O . ASP A 1 301 ? -0.795 12.648 -7.984 1.00 86.25 301 ASP A O 1
ATOM 2222 N N . LEU A 1 302 ? -1.890 10.850 -7.262 1.00 88.06 302 LEU A N 1
ATOM 2223 C CA . LEU A 1 302 ? -1.532 11.079 -5.852 1.00 88.06 302 LEU A CA 1
ATOM 2224 C C . LEU A 1 302 ? -0.005 11.051 -5.634 1.00 88.06 302 LEU A C 1
ATOM 2226 O O . LEU A 1 302 ? 0.548 11.724 -4.756 1.00 88.06 302 LEU A O 1
ATOM 2230 N N . ALA A 1 303 ? 0.712 10.309 -6.477 1.00 88.12 303 ALA A N 1
ATOM 2231 C CA . ALA A 1 303 ? 2.171 10.267 -6.495 1.00 88.12 303 ALA A CA 1
ATOM 2232 C C . ALA A 1 303 ? 2.817 11.498 -7.165 1.00 88.12 303 ALA A C 1
ATOM 2234 O O . ALA A 1 303 ? 4.003 11.767 -6.938 1.00 88.12 303 ALA A O 1
ATOM 2235 N N . GLY A 1 304 ? 2.070 12.221 -8.005 1.00 85.25 304 GLY A N 1
ATOM 2236 C CA . GLY A 1 304 ? 2.543 13.326 -8.837 1.00 85.25 304 GLY A CA 1
ATOM 2237 C C . GLY A 1 304 ? 3.528 12.923 -9.939 1.00 85.25 304 GLY A C 1
ATOM 2238 O O . GLY A 1 304 ? 4.258 13.792 -10.426 1.00 85.25 304 GLY A O 1
ATOM 2239 N N . ASP A 1 305 ? 3.702 11.623 -10.231 1.00 82.69 305 ASP A N 1
ATOM 2240 C CA . ASP A 1 305 ? 4.742 11.104 -11.138 1.00 82.69 305 ASP A CA 1
ATOM 2241 C C . ASP A 1 305 ? 4.398 11.436 -12.601 1.00 82.69 305 ASP A C 1
ATOM 2243 O O . ASP A 1 305 ? 3.503 10.818 -13.178 1.00 82.69 305 ASP A O 1
ATOM 2247 N N . PRO A 1 306 ? 5.160 12.322 -13.273 1.00 76.81 306 PRO A N 1
ATOM 2248 C CA . PRO A 1 306 ? 4.883 12.701 -14.656 1.00 76.81 306 PRO A CA 1
ATOM 2249 C C . PRO A 1 306 ? 5.135 11.563 -15.654 1.00 76.81 306 PRO A C 1
ATOM 2251 O O . PRO A 1 306 ? 4.929 11.739 -16.850 1.00 76.81 306 PRO A O 1
ATOM 2254 N N . ARG A 1 307 ? 5.642 10.408 -15.220 1.00 78.00 307 ARG A N 1
ATOM 2255 C CA . ARG A 1 307 ? 5.783 9.202 -16.045 1.00 78.00 307 ARG A CA 1
ATOM 2256 C C . ARG A 1 307 ? 4.808 8.107 -15.631 1.00 78.00 307 ARG A C 1
ATOM 2258 O O . ARG A 1 307 ? 4.864 7.013 -16.198 1.00 78.00 307 ARG A O 1
ATOM 2265 N N . ALA A 1 308 ? 3.953 8.345 -14.637 1.00 78.94 308 ALA A N 1
ATOM 2266 C CA . ALA A 1 308 ? 2.914 7.397 -14.282 1.00 78.94 308 ALA A CA 1
ATOM 2267 C C . ALA A 1 308 ? 1.905 7.274 -15.424 1.00 78.94 308 ALA A C 1
ATOM 2269 O O . ALA A 1 308 ? 1.640 8.207 -16.194 1.00 78.94 308 ALA A O 1
ATOM 2270 N N . ARG A 1 309 ? 1.375 6.065 -15.540 1.00 83.62 309 ARG A N 1
ATOM 2271 C CA . ARG A 1 309 ? 0.300 5.698 -16.448 1.00 83.62 309 ARG A CA 1
ATOM 2272 C C . ARG A 1 309 ? -0.744 4.987 -15.616 1.00 83.62 309 ARG A C 1
ATOM 2274 O O . ARG A 1 309 ? -0.385 4.254 -14.699 1.00 83.62 309 ARG A O 1
ATOM 2281 N N . VAL A 1 310 ? -2.008 5.214 -15.943 1.00 84.75 310 VAL A N 1
ATOM 2282 C CA . VAL A 1 310 ? -3.104 4.499 -15.298 1.00 84.75 310 VAL A CA 1
ATOM 2283 C C . VAL A 1 310 ? -3.111 3.066 -15.844 1.00 84.75 310 VAL A C 1
ATOM 2285 O O . VAL A 1 310 ? -3.181 2.908 -17.065 1.00 84.75 310 VAL A O 1
ATOM 2288 N N . PRO A 1 311 ? -2.972 2.030 -14.994 1.00 85.94 311 PRO A N 1
ATOM 2289 C CA . PRO A 1 311 ? -3.103 0.642 -15.427 1.00 85.94 311 PRO A CA 1
ATOM 2290 C C . PRO A 1 311 ? -4.510 0.365 -15.979 1.00 85.94 311 PRO A C 1
ATOM 2292 O O . PRO A 1 311 ? -5.459 1.057 -15.598 1.00 85.94 311 PRO A O 1
ATOM 2295 N N . PRO A 1 312 ? -4.674 -0.640 -16.855 1.00 82.75 312 PRO A N 1
ATOM 2296 C CA . PRO A 1 312 ? -5.987 -1.002 -17.372 1.00 82.75 312 PRO A CA 1
ATOM 2297 C C . PRO A 1 312 ? -6.904 -1.495 -16.247 1.00 82.75 312 PRO A C 1
ATOM 2299 O O . PRO A 1 312 ? -6.475 -2.244 -15.367 1.00 82.75 312 PRO A O 1
ATOM 2302 N N . LEU A 1 313 ? -8.175 -1.096 -16.310 1.00 83.31 313 LEU A N 1
ATOM 2303 C CA . LEU A 1 313 ? -9.215 -1.549 -15.391 1.00 83.31 313 LEU A CA 1
ATOM 2304 C C . LEU A 1 313 ? -9.799 -2.892 -15.828 1.00 83.31 313 LEU A C 1
ATOM 2306 O O . LEU A 1 313 ? -10.296 -3.036 -16.944 1.00 83.31 313 LEU A O 1
ATOM 2310 N N . ASP A 1 314 ? -9.825 -3.847 -14.906 1.00 85.38 314 ASP A N 1
ATOM 2311 C CA . ASP A 1 314 ? -10.610 -5.062 -15.039 1.00 85.38 314 ASP A CA 1
ATOM 2312 C C . ASP A 1 314 ? -12.081 -4.789 -14.686 1.00 85.38 314 ASP A C 1
ATOM 2314 O O . ASP A 1 314 ? -12.445 -4.450 -13.554 1.00 85.38 314 ASP A O 1
ATOM 2318 N N . MET A 1 315 ? -12.948 -4.931 -15.688 1.00 80.38 315 MET A N 1
ATOM 2319 C CA . MET A 1 315 ? -14.356 -4.550 -15.576 1.00 80.38 315 MET A CA 1
ATOM 2320 C C . MET A 1 315 ? -15.166 -5.465 -14.657 1.00 80.38 315 MET A C 1
ATOM 2322 O O . MET A 1 315 ? -16.140 -5.018 -14.052 1.00 80.38 315 MET A O 1
ATOM 2326 N N . GLU A 1 316 ? -14.808 -6.745 -14.565 1.00 83.50 316 GLU A N 1
ATOM 2327 C CA . GLU A 1 316 ? -15.469 -7.678 -13.648 1.00 83.50 316 GLU A CA 1
ATOM 2328 C C . GLU A 1 316 ? -15.194 -7.268 -12.201 1.00 83.50 316 GLU A C 1
ATOM 2330 O O . GLU A 1 316 ? -16.104 -7.182 -11.376 1.00 83.50 316 GLU A O 1
ATOM 2335 N N . THR A 1 317 ? -13.940 -6.923 -11.936 1.00 85.44 317 THR A N 1
ATOM 2336 C CA . THR A 1 317 ? -13.449 -6.457 -10.649 1.00 85.44 317 THR A CA 1
ATOM 2337 C C . THR A 1 317 ? -14.127 -5.157 -10.212 1.00 85.44 317 THR A C 1
ATOM 2339 O O . THR A 1 317 ? -14.574 -5.059 -9.070 1.00 85.44 317 THR A O 1
ATOM 2342 N N . TRP A 1 318 ? -14.282 -4.191 -11.125 1.00 85.06 318 TRP A N 1
ATOM 2343 C CA . TRP A 1 318 ? -15.040 -2.959 -10.874 1.00 85.06 318 TRP A CA 1
ATOM 2344 C C . TRP A 1 318 ? -16.502 -3.242 -10.509 1.00 85.06 318 TRP A C 1
ATOM 2346 O O . TRP A 1 318 ? -16.976 -2.812 -9.456 1.00 85.06 318 TRP A O 1
ATOM 2356 N N . ARG A 1 319 ? -17.205 -4.031 -11.333 1.00 83.75 319 ARG A N 1
ATOM 2357 C CA . ARG A 1 319 ? -18.619 -4.372 -11.101 1.00 83.75 319 ARG A CA 1
ATOM 2358 C C . ARG A 1 319 ? -18.831 -5.107 -9.782 1.00 83.75 319 ARG A C 1
ATOM 2360 O O . ARG A 1 319 ? -19.858 -4.913 -9.139 1.00 83.75 319 ARG A O 1
ATOM 2367 N N . ARG A 1 320 ? -17.863 -5.927 -9.361 1.00 84.94 320 ARG A N 1
ATOM 2368 C CA . ARG A 1 320 ? -17.917 -6.676 -8.100 1.00 84.94 320 ARG A CA 1
ATOM 2369 C C . ARG A 1 320 ? -17.968 -5.771 -6.871 1.00 84.94 320 ARG A C 1
ATOM 2371 O O . ARG A 1 320 ? -18.612 -6.143 -5.897 1.00 84.94 320 ARG A O 1
ATOM 2378 N N . LEU A 1 321 ? -17.336 -4.595 -6.921 1.00 86.44 321 LEU A N 1
ATOM 2379 C CA . LEU A 1 321 ? -17.382 -3.637 -5.812 1.00 86.44 321 LEU A CA 1
ATOM 2380 C C . LEU A 1 321 ? -18.770 -3.003 -5.643 1.00 86.44 321 LEU A C 1
ATOM 2382 O O . LEU A 1 321 ? -19.073 -2.515 -4.557 1.00 86.44 321 LEU A O 1
ATOM 2386 N N . GLY A 1 322 ? -19.606 -3.016 -6.690 1.00 86.31 322 GLY A N 1
ATOM 2387 C CA . GLY A 1 322 ? -20.998 -2.564 -6.625 1.00 86.31 322 GLY A CA 1
ATOM 2388 C C . GLY A 1 322 ? -21.166 -1.093 -6.239 1.00 86.31 322 GLY A C 1
ATOM 2389 O O . GLY A 1 322 ? -22.199 -0.727 -5.684 1.00 86.31 322 GLY A O 1
ATOM 2390 N N . LEU A 1 323 ? -20.149 -0.261 -6.484 1.00 84.12 323 LEU A N 1
ATOM 2391 C CA . LEU A 1 323 ? -20.163 1.152 -6.122 1.00 84.12 323 LEU A CA 1
ATOM 2392 C C . LEU A 1 323 ? -20.802 1.977 -7.232 1.00 84.12 323 LEU A C 1
ATOM 2394 O O . LEU A 1 323 ? -20.390 1.895 -8.388 1.00 84.12 323 LEU A O 1
ATOM 2398 N N . ASP A 1 324 ? -21.773 2.809 -6.867 1.00 83.12 324 ASP A N 1
ATOM 2399 C CA . ASP A 1 324 ? -22.318 3.792 -7.791 1.00 83.12 324 ASP A CA 1
ATOM 2400 C C . ASP A 1 324 ? -21.403 5.022 -7.921 1.00 83.12 324 ASP A C 1
ATOM 2402 O O . ASP A 1 324 ? -20.515 5.304 -7.105 1.00 83.12 324 ASP A O 1
ATOM 2406 N N . ARG A 1 325 ? -21.643 5.785 -8.984 1.00 78.44 325 ARG A N 1
ATOM 2407 C CA . ARG A 1 325 ? -20.885 6.991 -9.314 1.00 78.44 325 ARG A CA 1
ATOM 2408 C C . ARG A 1 325 ? -20.938 8.067 -8.229 1.00 78.44 325 ARG A C 1
ATOM 2410 O O . ARG A 1 325 ? -19.940 8.751 -8.000 1.00 78.44 325 ARG A O 1
ATOM 2417 N N . ALA A 1 326 ? -22.086 8.242 -7.575 1.00 81.00 326 ALA A N 1
ATOM 2418 C CA . ALA A 1 326 ? -22.264 9.268 -6.548 1.00 81.00 326 ALA A CA 1
ATOM 2419 C C . ALA A 1 326 ? -21.413 8.957 -5.310 1.00 81.00 326 ALA A C 1
ATOM 2421 O O . ALA A 1 326 ? -20.714 9.833 -4.795 1.00 81.00 326 ALA A O 1
ATOM 2422 N N . THR A 1 327 ? -21.417 7.692 -4.892 1.00 84.50 327 THR A N 1
ATOM 2423 C CA . THR A 1 327 ? -20.589 7.165 -3.810 1.00 84.50 327 THR A CA 1
ATOM 2424 C C . THR A 1 327 ? -19.122 7.350 -4.154 1.00 84.50 327 THR A C 1
ATOM 2426 O O . THR A 1 327 ? -18.387 7.954 -3.377 1.00 84.50 327 THR A O 1
ATOM 2429 N N . LEU A 1 328 ? -18.698 6.917 -5.345 1.00 82.94 328 LEU A N 1
ATOM 2430 C CA . LEU A 1 328 ? -17.312 7.050 -5.782 1.00 82.94 328 LEU A CA 1
ATOM 2431 C C . LEU A 1 328 ? -16.833 8.505 -5.729 1.00 82.94 328 LEU A C 1
ATOM 2433 O O . LEU A 1 328 ? -15.796 8.783 -5.133 1.00 82.94 328 LEU A O 1
ATOM 2437 N N . LYS A 1 329 ? -17.601 9.444 -6.286 1.00 81.12 329 LYS A N 1
ATOM 2438 C CA . LYS A 1 329 ? -17.247 10.868 -6.292 1.00 81.12 329 LYS A CA 1
ATOM 2439 C C . LYS A 1 329 ? -17.060 11.437 -4.882 1.00 81.12 329 LYS A C 1
ATOM 2441 O O . LYS A 1 329 ? -16.103 12.173 -4.644 1.00 81.12 329 LYS A O 1
ATOM 2446 N N . ALA A 1 330 ? -17.932 11.068 -3.943 1.00 83.44 330 ALA A N 1
ATOM 2447 C CA . ALA A 1 330 ? -17.795 11.468 -2.544 1.00 83.44 330 ALA A CA 1
ATOM 2448 C C . ALA A 1 330 ? -16.510 10.907 -1.904 1.00 83.44 330 ALA A C 1
ATOM 2450 O O . ALA A 1 330 ? -15.851 11.611 -1.138 1.00 83.44 330 ALA A O 1
ATOM 2451 N N . LEU A 1 331 ? -16.119 9.673 -2.249 1.00 87.19 331 LEU A N 1
ATOM 2452 C CA . LEU A 1 331 ? -14.868 9.074 -1.773 1.00 87.19 331 LEU A CA 1
ATOM 2453 C C . LEU A 1 331 ? -13.635 9.814 -2.311 1.00 87.19 331 LEU A C 1
ATOM 2455 O O . LEU A 1 331 ? -12.717 10.072 -1.534 1.00 87.19 331 LEU A O 1
ATOM 2459 N N . LEU A 1 332 ? -13.609 10.183 -3.600 1.00 85.31 332 LEU A N 1
ATOM 2460 C CA . LEU A 1 332 ? -12.451 10.849 -4.222 1.00 85.31 332 LEU A CA 1
ATOM 2461 C C . LEU A 1 332 ? -12.080 12.155 -3.501 1.00 85.31 332 LEU A C 1
ATOM 2463 O O . LEU A 1 332 ? -10.910 12.370 -3.189 1.00 85.31 332 LEU A O 1
ATOM 2467 N N . ALA A 1 333 ? -13.078 12.976 -3.159 1.00 79.62 333 ALA A N 1
ATOM 2468 C CA . ALA A 1 333 ? -12.866 14.231 -2.435 1.00 79.62 333 ALA A CA 1
ATOM 2469 C C . ALA A 1 333 ? -12.229 14.018 -1.050 1.00 79.62 333 ALA A C 1
ATOM 2471 O O . ALA A 1 333 ? -11.326 14.756 -0.656 1.00 79.62 333 ALA A O 1
ATOM 2472 N N . GLY A 1 334 ? -12.678 12.993 -0.317 1.00 82.88 334 GLY A N 1
ATOM 2473 C CA . GLY A 1 334 ? -12.103 12.639 0.983 1.00 82.88 334 GLY A CA 1
ATOM 2474 C C . GLY A 1 334 ? -10.671 12.114 0.867 1.00 82.88 334 GLY A C 1
ATOM 2475 O O . GLY A 1 334 ? -9.803 12.514 1.643 1.00 82.88 334 GLY A O 1
ATOM 2476 N N . ILE A 1 335 ? -10.406 11.269 -0.136 1.00 87.56 335 ILE A N 1
ATOM 2477 C CA . ILE A 1 335 ? -9.100 10.632 -0.350 1.00 87.56 335 ILE A CA 1
ATOM 2478 C C . ILE A 1 335 ? -7.998 11.666 -0.587 1.00 87.56 335 ILE A C 1
ATOM 2480 O O . ILE A 1 335 ? -6.953 11.563 0.048 1.00 87.56 335 ILE A O 1
ATOM 2484 N N . GLU A 1 336 ? -8.198 12.659 -1.458 1.00 83.19 336 GLU A N 1
ATOM 2485 C CA . GLU A 1 336 ? -7.152 13.659 -1.736 1.00 83.19 336 GLU A CA 1
ATOM 2486 C C . GLU A 1 336 ? -6.786 14.481 -0.502 1.00 83.19 336 GLU A C 1
ATOM 2488 O O . GLU A 1 336 ? -5.610 14.694 -0.200 1.00 83.19 336 GLU A O 1
ATOM 2493 N N . GLN A 1 337 ? -7.803 14.905 0.248 1.00 80.19 337 GLN A N 1
ATOM 2494 C CA . GLN A 1 337 ? -7.599 15.686 1.458 1.00 80.19 337 GLN A CA 1
ATOM 2495 C C . GLN A 1 337 ? -6.890 14.867 2.546 1.00 80.19 337 GLN A C 1
ATOM 2497 O O . GLN A 1 337 ? -6.024 15.392 3.253 1.00 80.19 337 GLN A O 1
ATOM 2502 N N . GLU A 1 338 ? -7.239 13.585 2.686 1.00 81.81 338 GLU A N 1
ATOM 2503 C CA . GLU A 1 338 ? -6.558 12.651 3.587 1.00 81.81 338 GLU A CA 1
ATOM 2504 C C . GLU A 1 338 ? -5.121 12.362 3.138 1.00 81.81 338 GL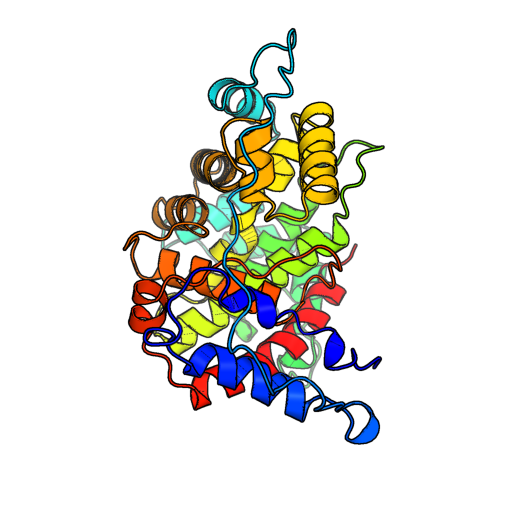U A C 1
ATOM 2506 O O . GLU A 1 338 ? -4.224 12.255 3.977 1.00 81.81 338 GLU A O 1
ATOM 2511 N N . HIS A 1 339 ? -4.888 12.255 1.831 1.00 88.00 339 HIS A N 1
ATOM 2512 C CA . HIS A 1 339 ? -3.602 11.883 1.254 1.00 88.00 339 HIS A CA 1
ATOM 2513 C C . HIS A 1 339 ? -2.500 12.877 1.593 1.00 88.00 339 HIS A C 1
ATOM 2515 O O . HIS A 1 339 ? -1.453 12.465 2.101 1.00 88.00 339 HIS A O 1
ATOM 2521 N N . GLU A 1 340 ? -2.746 14.174 1.407 1.00 81.75 340 GLU A N 1
ATOM 2522 C CA . GLU A 1 340 ? -1.751 15.197 1.742 1.00 81.75 340 GLU A CA 1
ATOM 2523 C C . GLU A 1 340 ? -1.440 15.222 3.240 1.00 81.75 340 GLU A C 1
ATOM 2525 O O . GLU A 1 340 ? -0.276 15.331 3.636 1.00 81.75 340 GLU A O 1
ATOM 2530 N N . ASN A 1 341 ? -2.457 15.020 4.084 1.00 78.25 341 ASN A N 1
ATOM 2531 C CA . ASN A 1 341 ? -2.261 14.910 5.525 1.00 78.25 341 ASN A CA 1
ATOM 2532 C C . ASN A 1 341 ? -1.365 13.709 5.858 1.00 78.25 341 ASN A C 1
ATOM 2534 O O . ASN A 1 341 ? -0.353 13.871 6.533 1.00 78.25 341 ASN A O 1
ATOM 2538 N N . TYR A 1 342 ? -1.677 12.510 5.357 1.00 80.50 342 TYR A N 1
ATOM 2539 C CA . TYR A 1 342 ? -0.865 11.315 5.616 1.00 80.50 342 TYR A CA 1
ATOM 2540 C C . TYR A 1 342 ? 0.566 11.462 5.094 1.00 80.50 342 TYR A C 1
ATOM 2542 O O . TYR A 1 342 ? 1.510 11.083 5.789 1.00 80.50 342 TYR A O 1
ATOM 2550 N N . CYS A 1 343 ? 0.749 12.044 3.909 1.00 83.19 343 CYS A N 1
ATOM 2551 C CA . CYS A 1 343 ? 2.074 12.286 3.351 1.00 83.19 343 CYS A CA 1
ATOM 2552 C C . CYS A 1 343 ? 2.886 13.251 4.220 1.00 83.19 343 CYS A C 1
ATOM 2554 O O . CYS A 1 343 ? 4.042 12.961 4.515 1.00 83.19 343 CYS A O 1
ATOM 2556 N N . ALA A 1 344 ? 2.288 14.346 4.697 1.00 77.62 344 ALA A N 1
ATOM 2557 C CA . ALA A 1 344 ? 2.950 15.278 5.612 1.00 77.62 344 ALA A CA 1
ATOM 2558 C C . ALA A 1 344 ? 3.279 14.641 6.976 1.00 77.62 344 ALA A C 1
ATOM 2560 O O . ALA A 1 344 ? 4.290 14.968 7.596 1.00 77.62 344 ALA A O 1
ATOM 2561 N N . LEU A 1 345 ? 2.436 13.720 7.449 1.00 70.69 345 LEU A N 1
ATOM 2562 C CA . LEU A 1 345 ? 2.604 13.025 8.729 1.00 70.69 345 LEU A CA 1
ATOM 2563 C C . LEU A 1 345 ? 3.691 11.940 8.684 1.00 70.69 345 LEU A C 1
ATOM 2565 O O . LEU A 1 345 ? 4.339 11.681 9.702 1.00 70.69 345 LEU A O 1
ATOM 2569 N N . LEU A 1 346 ? 3.866 11.293 7.529 1.00 68.38 346 LEU A N 1
ATOM 2570 C CA . LEU A 1 346 ? 4.778 10.161 7.329 1.00 68.38 346 LEU A CA 1
ATOM 2571 C C . LEU A 1 346 ? 6.086 10.557 6.624 1.00 68.38 346 LEU A C 1
ATOM 2573 O O . LEU A 1 346 ? 7.037 9.770 6.630 1.00 68.38 346 LEU A O 1
ATOM 2577 N N . ALA A 1 347 ? 6.164 11.778 6.085 1.00 64.94 347 ALA A N 1
ATOM 2578 C CA . ALA A 1 347 ? 7.410 12.397 5.648 1.00 64.94 347 ALA A CA 1
ATOM 2579 C C . ALA A 1 347 ? 8.429 12.434 6.803 1.00 64.94 347 ALA A C 1
ATOM 2581 O O . ALA A 1 347 ? 8.075 12.664 7.963 1.00 64.94 347 ALA A O 1
ATOM 2582 N N . ARG A 1 348 ? 9.689 12.129 6.480 1.00 55.03 348 ARG A N 1
ATOM 2583 C CA . ARG A 1 348 ? 10.788 12.055 7.452 1.00 55.03 348 ARG A CA 1
ATOM 2584 C C . ARG A 1 348 ? 11.271 13.427 7.888 1.00 55.03 348 ARG A C 1
ATOM 2586 O O . ARG A 1 348 ? 11.360 14.312 7.011 1.00 55.03 348 ARG A O 1
#

Foldseek 3Di:
DDQDQLVQLQLVQQDPPDDPVQDPCLLVCLLSVLSVVSDDPVRDPVPPPDDPPDDDPDDDPPPPPPPPPDDDQADLVNLLVCLVVADAQDVLLLLLLVCLVPVPRDLVVSLVVQQVDPLLFQLLQLVLPDCVLVDPDRDDGSVSSCVSCNSLSSSLRSNLLRLLVRFDADPPQPDDSLLVQLLLQQLLLQLLLLCVLLVHDSSLSSNLSNLLQVLLSSCCRPPVVQSSQLVVQCVVVLDASQVSCCVRNVGGSLSSSLSSCVVNNHPNLSSQLSNCLLPCPVVDLSVLSSVVSSLLSQSLCSSVDSSGGRRHDDPVSVVSSVDGSVSSSVSSVVSSVVSVSSSVSSPD

Radius of gyration: 20.73 Å; Cα contacts (8 Å, |Δi|>4): 453; chains: 1; bounding box: 48×47×63 Å

pLDDT: mean 76.35, std 19.34, range [26.05, 97.25]

Nearest PDB structures (foldseek):
  3m1t-assembly1_A  TM=8.132E-01  e=9.600E-12  Shewanella amazonensis SB2B
  3hc1-assembly1_A  TM=7.889E-01  e=2.404E-11  Geobacter sulfurreducens
  3mem-assembly1_A  TM=7.957E-01  e=4.758E-09  Marinobacter nauticus VT8
  3p3q-assembly3_B  TM=5.290E-01  e=4.230E-08  Methylococcus capsulatus
  3i7a-assembly1_A  TM=6.131E-01  e=6.083E-07  Shewanella amazonensis SB2B

Solvent-accessible surface area (backbone atoms only — not comparable to full-atom values): 19762 Å² total; per-residue (Å²): 131,88,74,74,54,63,92,66,59,62,62,82,39,51,51,79,85,56,63,82,92,70,62,72,55,46,64,56,48,28,53,50,49,53,52,58,72,69,42,57,84,90,47,64,75,71,88,70,88,69,82,95,70,88,79,79,93,75,67,80,79,72,88,74,78,76,74,76,81,83,66,82,79,63,49,70,68,61,55,58,60,49,55,72,72,48,78,77,74,57,67,62,49,50,54,50,38,48,38,75,68,32,93,81,51,62,60,69,60,52,52,53,45,39,62,70,36,66,69,51,34,52,43,49,36,52,59,52,55,30,78,88,68,65,62,92,63,86,57,87,45,66,69,56,33,29,70,74,65,32,57,60,55,49,46,45,51,44,44,51,57,49,58,72,68,63,71,71,73,62,89,88,59,101,68,63,64,67,39,52,50,30,34,23,50,26,9,10,46,37,6,21,50,48,18,53,76,54,73,47,63,27,54,62,29,23,48,33,18,48,43,31,61,46,10,47,56,52,40,43,49,77,37,45,76,59,40,50,49,24,56,51,46,21,67,75,65,69,51,51,67,59,58,20,24,36,74,71,48,72,50,38,34,28,60,48,15,20,54,49,34,47,74,71,56,41,44,68,68,47,19,49,18,18,43,20,33,88,62,39,89,84,64,48,71,64,11,28,32,31,28,54,10,48,32,49,22,45,64,65,45,54,36,65,55,92,76,67,68,31,59,73,73,59,67,68,45,55,59,70,50,68,72,52,45,71,60,50,39,58,47,53,62,53,41,57,62,49,38,57,52,50,47,66,62,66,54,130